Protein AF-A0AAU6WGE2-F1 (afdb_monomer)

Radius of gyration: 60.83 Å; Cα contacts (8 Å, |Δi|>4): 254; chains: 1; bounding box: 105×47×203 Å

Mean predicted aligned error: 15.47 Å

pLDDT: mean 78.86, std 13.24, range [41.84, 96.5]

Secondary structure (DSSP, 8-state):
-PPPP-TTSHHHHHHHHHHHHHHH----SS----SS--PPPTT------S-----S-----S-----S-----S-----S-----S-----S-----S-----S-----TT--EEETTEEE-TTS-EEETTEEE-TT--EEETTEEE-TTS-EEETTEEE-TTS-EEESS-----TT--EEETTEEEETTSTT-EEEESS------TT-------TT-------SSSEEEEEETTEEEEEETTEEEEESS-----S----SS----TTS--SS----BTTB---------SSS----EE-TTS-EE---

Organism: NCBI:txid3046593

Sequence (309 aa):
MARKPNLNSGSFKRFKKNQGALAVQTPLSRTAVERGSTRWLSGSRVDIEGILNLIGTGNFTGTVNVGGVLDVTGTLNGSGVTNLSGTNNFSGVNHLTGPTDVAGNFEIIAGGQFKAGESIIYPDGSAKFGALGIASDGTMQAGLFELRPDGSANFGTLEILADGTLNVSNDINVLNTGKITAGQVVIDPSSDGGSIGFGAGGITAGLFGMRFTGTAGNDAIVESLGGQAQLTGGGSTVTARAGAIDLTATKIWARGQFEATGVARVPQLFVGTASEVANNRLRIAALPNTTVATANVHVDSNGIFYRVQ

Solvent-accessible surface area (backbone atoms only — not comparable to full-atom values): 21616 Å² total; per-residue (Å²): 135,86,80,80,78,66,76,83,37,70,66,49,54,49,48,54,52,49,50,56,49,56,75,75,64,66,84,64,91,73,82,84,84,92,77,87,81,90,82,78,60,92,93,64,81,89,82,77,92,76,85,87,84,81,87,80,89,83,87,83,83,83,88,84,85,78,85,79,86,86,85,77,90,75,88,86,87,82,83,82,91,80,88,83,77,84,89,79,88,84,77,84,89,81,90,84,77,76,94,77,88,80,87,77,91,84,83,61,54,90,94,46,68,51,74,61,88,71,28,37,38,41,62,68,65,21,33,32,55,69,70,36,38,31,41,62,82,54,34,33,36,44,85,64,35,37,40,40,74,70,69,21,34,34,60,73,69,35,39,33,42,70,88,69,50,74,48,68,82,63,86,85,84,69,51,68,88,43,67,51,72,60,90,55,35,35,40,31,50,63,46,95,88,45,43,79,46,55,76,89,59,81,90,81,57,63,100,86,54,79,83,84,76,46,60,97,94,48,81,65,80,85,84,54,99,82,61,59,40,75,51,76,57,96,89,27,37,43,34,42,38,90,95,48,74,50,73,50,50,101,72,84,85,81,92,76,88,87,84,67,98,65,89,82,82,62,95,70,77,74,82,68,86,63,50,55,84,56,103,88,50,65,67,53,67,75,80,91,77,86,83,92,75,79,84,62,64,41,70,45,101,86,71,49,72,40,51,82,130

Foldseek 3Di:
DDDDDDCPDPVNVVVVVVVVCCVVDDPPVDDDDPDDDDDDDPPDDDDDDDDDDDDDDDDDPDDDDDDDDDDDDDDDDDDDDDDDDDDDDDDDDDDDDDDDDDPDDDAADAPGWDDDPQWIAHNLRWIDDPQWTQDSQRWIDHPQWIAHPLRWIGDNQWTQDSVRDIDHPDDDDADQVGWDDDPQWIWHCVPDNIDTDGNPDDDDDPPVDDDQDDDPPDDSDDDDPDFWDWDDDPNWIFIDGVPDTDTRDPDDDDDDDDDDPDDDDPPCQDPDDWADDDPPDTDGDDDDDDDDDDDQFDQDPVRGTGGDD

Nearest PDB structures (foldseek):
  4s36-assembly1_A  TM=4.693E-01  e=1.929E-01  Pseudomonas aeruginosa
  4s37-assembly3_G  TM=3.335E-01  e=4.027E-01  Pseudomonas aeruginosa
  8yt8-assembly1_B  TM=3.313E-01  e=1.481E+00  Mus musculus
  9c3c-assembly1_b  TM=2.579E-01  e=3.462E+00  Oryctolagus cuniculus

Structure (mmCIF, N/CA/C/O backbone):
data_AF-A0AAU6WGE2-F1
#
_entry.id   AF-A0AAU6WGE2-F1
#
loop_
_atom_site.group_PDB
_atom_site.id
_atom_site.type_symbol
_atom_site.label_atom_id
_atom_site.label_alt_id
_atom_site.label_comp_id
_atom_site.label_asym_id
_atom_site.label_entity_id
_atom_site.label_seq_id
_atom_site.pdbx_PDB_ins_code
_atom_site.Cartn_x
_atom_site.Cartn_y
_atom_site.Cartn_z
_atom_site.occupancy
_atom_site.B_iso_or_equiv
_atom_site.auth_seq_id
_atom_site.auth_comp_id
_atom_site.auth_asym_id
_atom_site.auth_atom_id
_atom_site.pdbx_PDB_model_num
ATOM 1 N N . MET A 1 1 ? -53.261 -11.372 117.125 1.00 47.16 1 MET A N 1
ATOM 2 C CA . MET A 1 1 ? -51.808 -11.634 117.000 1.00 47.16 1 MET A CA 1
ATOM 3 C C . MET A 1 1 ? -51.503 -12.030 115.561 1.00 47.16 1 MET A C 1
ATOM 5 O O . MET A 1 1 ? -51.978 -13.068 115.121 1.00 47.16 1 MET A O 1
ATOM 9 N N . ALA A 1 2 ? -50.779 -11.201 114.806 1.00 48.25 2 ALA A N 1
ATOM 10 C CA . ALA A 1 2 ? -50.386 -11.525 113.434 1.00 48.25 2 ALA A CA 1
ATOM 11 C C . ALA A 1 2 ? -49.174 -12.474 113.451 1.00 48.25 2 ALA A C 1
ATOM 13 O O . ALA A 1 2 ? -48.128 -12.140 114.011 1.00 48.25 2 ALA A O 1
ATOM 14 N N . ARG A 1 3 ? -49.310 -13.673 112.869 1.00 62.00 3 ARG A N 1
ATOM 15 C CA . ARG A 1 3 ? -48.192 -14.616 112.706 1.00 62.00 3 ARG A CA 1
ATOM 16 C C . ARG A 1 3 ? -47.170 -14.014 111.737 1.00 62.00 3 ARG A C 1
ATOM 18 O O . ARG A 1 3 ? -47.496 -13.785 110.576 1.00 62.00 3 ARG A O 1
ATOM 25 N N . LYS A 1 4 ? -45.935 -13.786 112.202 1.00 67.44 4 LYS A N 1
ATOM 26 C CA . LYS A 1 4 ? -44.806 -13.405 111.338 1.00 67.44 4 LYS A CA 1
ATOM 27 C C . LYS A 1 4 ? -44.525 -14.552 110.351 1.00 67.44 4 LYS A C 1
ATOM 29 O O . LYS A 1 4 ? -44.257 -15.666 110.808 1.00 67.44 4 LYS A O 1
ATOM 34 N N . PRO A 1 5 ? -44.588 -14.323 109.028 1.00 64.50 5 PRO A N 1
ATOM 35 C CA . PRO A 1 5 ? -44.294 -15.356 108.044 1.00 64.50 5 PRO A CA 1
ATOM 36 C C . PRO A 1 5 ? -42.844 -15.825 108.178 1.00 64.50 5 PRO A C 1
ATOM 38 O O . PRO A 1 5 ? -41.914 -15.020 108.149 1.00 64.50 5 PRO A O 1
ATOM 41 N N . ASN A 1 6 ? -42.639 -17.135 108.318 1.00 72.94 6 ASN A N 1
ATOM 42 C CA . ASN A 1 6 ? -41.301 -17.712 108.324 1.00 72.94 6 ASN A CA 1
ATOM 43 C C . ASN A 1 6 ? -40.763 -17.762 106.885 1.00 72.94 6 ASN A C 1
ATOM 45 O O . ASN A 1 6 ? -41.072 -18.681 106.121 1.00 72.94 6 ASN A O 1
ATOM 49 N N . LEU A 1 7 ? -39.939 -16.776 106.528 1.00 73.31 7 LEU A N 1
ATOM 50 C CA . LEU A 1 7 ? -39.295 -16.657 105.214 1.00 73.31 7 LEU A CA 1
ATOM 51 C C . LEU A 1 7 ? -38.260 -17.765 104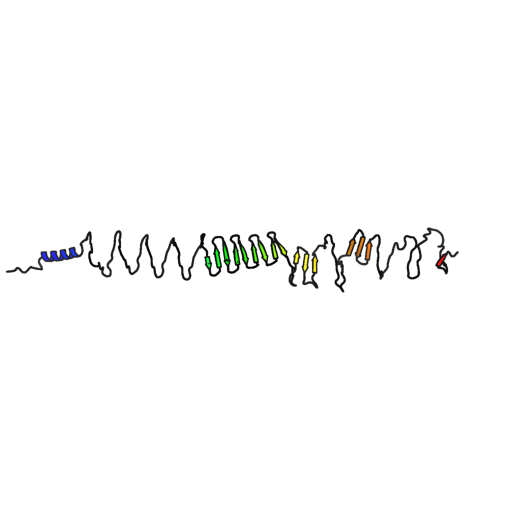.939 1.00 73.31 7 LEU A C 1
ATOM 53 O O . LEU A 1 7 ? -37.837 -17.937 103.800 1.00 73.31 7 LEU A O 1
ATOM 57 N N . ASN A 1 8 ? -37.888 -18.555 105.950 1.00 72.25 8 ASN A N 1
ATOM 58 C CA . ASN A 1 8 ? -37.033 -19.734 105.795 1.00 72.25 8 ASN A CA 1
ATOM 59 C C . ASN A 1 8 ? -37.825 -21.039 105.640 1.00 72.25 8 ASN A C 1
ATOM 61 O O . ASN A 1 8 ? -37.220 -22.106 105.511 1.00 72.25 8 ASN A O 1
ATOM 65 N N . SER A 1 9 ? -39.160 -20.976 105.630 1.00 75.38 9 SER A N 1
ATOM 66 C CA . SER A 1 9 ? -39.998 -22.145 105.363 1.00 75.38 9 SER A CA 1
ATOM 67 C C . SER A 1 9 ? -39.701 -22.731 103.977 1.00 75.38 9 SER A C 1
ATOM 69 O O . SER A 1 9 ? -39.432 -22.012 103.007 1.00 75.38 9 SER A O 1
ATOM 71 N N . GLY A 1 10 ? -39.752 -24.063 103.869 1.00 77.38 10 GLY A N 1
ATOM 72 C CA . GLY A 1 10 ? -39.473 -24.776 102.617 1.00 77.38 10 GLY A CA 1
ATOM 73 C C . GLY A 1 10 ? -40.347 -24.310 101.445 1.00 77.38 10 GLY A C 1
ATOM 74 O O . GLY A 1 10 ? -39.897 -24.312 100.300 1.00 77.38 10 GLY A O 1
ATOM 75 N N . SER A 1 11 ? -41.556 -23.827 101.736 1.00 77.06 11 SER A N 1
ATOM 76 C CA . SER A 1 11 ? -42.502 -23.255 100.776 1.00 77.06 11 SER A CA 1
ATOM 77 C C . SER A 1 11 ? -41.967 -21.978 100.124 1.00 77.06 11 SER A C 1
ATOM 79 O O . SER A 1 11 ? -42.057 -21.831 98.908 1.00 77.06 11 SER A O 1
ATOM 81 N N . PHE A 1 12 ? -41.342 -21.082 100.896 1.00 78.31 12 PHE A N 1
ATOM 82 C CA . PHE A 1 12 ? -40.785 -19.833 100.367 1.00 78.31 12 PHE A CA 1
ATOM 83 C C . PHE A 1 12 ? -39.503 -20.071 99.562 1.00 78.31 12 PHE A C 1
ATOM 85 O O . PHE A 1 12 ? -39.301 -19.461 98.511 1.00 78.31 12 PHE A O 1
ATOM 92 N N . LYS A 1 13 ? -38.667 -21.028 99.989 1.00 77.75 13 LYS A N 1
ATOM 93 C CA . LYS A 1 13 ? -37.507 -21.469 99.196 1.00 77.75 13 LYS A CA 1
ATOM 94 C C . LYS A 1 13 ? -37.930 -22.092 97.862 1.00 77.75 13 LYS A C 1
ATOM 96 O O . LYS A 1 13 ? -37.329 -21.776 96.838 1.00 77.75 13 LYS A O 1
ATOM 101 N N . ARG A 1 14 ? -38.984 -22.922 97.844 1.00 78.38 14 ARG A N 1
ATOM 102 C CA . ARG A 1 14 ? -39.562 -23.463 96.599 1.00 78.38 14 ARG A CA 1
ATOM 103 C C . ARG A 1 14 ? -40.172 -22.373 95.728 1.00 78.38 14 ARG A C 1
ATOM 105 O O . ARG A 1 14 ? -39.942 -22.390 94.528 1.00 78.38 14 ARG A O 1
ATOM 112 N N . PHE A 1 15 ? -40.869 -21.402 96.313 1.00 81.12 15 PHE A N 1
ATOM 113 C CA . PHE A 1 15 ? -41.397 -20.259 95.570 1.00 81.12 15 PHE A CA 1
ATOM 114 C C . PHE A 1 15 ? -40.278 -19.452 94.901 1.00 81.12 15 PHE A C 1
ATOM 116 O O . PHE A 1 15 ? -40.354 -19.217 93.702 1.00 81.12 15 PHE A O 1
ATOM 123 N N . LYS A 1 16 ? -39.195 -19.113 95.620 1.00 77.50 16 LYS A N 1
ATOM 124 C CA . LYS A 1 16 ? -38.030 -18.434 95.024 1.00 77.50 16 LYS A CA 1
ATOM 125 C C . LYS A 1 16 ? -37.345 -19.269 93.941 1.00 77.50 16 LYS A C 1
ATOM 127 O O . LYS A 1 16 ? -36.973 -18.720 92.910 1.00 77.50 16 LYS A O 1
ATOM 132 N N . LYS A 1 17 ? -37.204 -20.584 94.146 1.00 77.12 17 LYS A N 1
ATOM 133 C CA . LYS A 1 17 ? -36.634 -21.493 93.139 1.00 77.12 17 LYS A CA 1
ATOM 134 C C . LYS A 1 17 ? -37.510 -21.565 91.883 1.00 77.12 17 LYS A C 1
ATOM 136 O O . LYS A 1 17 ? -36.984 -21.499 90.781 1.00 77.12 17 LYS A O 1
ATOM 141 N N . ASN A 1 18 ? -38.828 -21.645 92.048 1.00 75.88 18 ASN A N 1
ATOM 142 C CA . ASN A 1 18 ? -39.774 -21.712 90.937 1.00 75.88 18 ASN A CA 1
ATOM 143 C C . ASN A 1 18 ? -39.895 -20.368 90.209 1.00 75.88 18 ASN A C 1
ATOM 145 O O . ASN A 1 18 ? -39.949 -20.363 88.991 1.00 75.88 18 ASN A O 1
ATOM 149 N N . GLN A 1 19 ? -39.870 -19.237 90.922 1.00 77.94 19 GLN A N 1
ATOM 150 C CA . GLN A 1 19 ? -39.782 -17.895 90.330 1.00 77.94 19 GLN A CA 1
ATOM 151 C C . GLN A 1 19 ? -38.496 -17.726 89.513 1.00 77.94 19 GLN A C 1
ATOM 153 O O . GLN A 1 19 ? -38.557 -17.275 88.376 1.00 77.94 19 GLN A O 1
ATOM 158 N N . GLY A 1 20 ? -37.350 -18.160 90.049 1.00 70.12 20 GLY A N 1
ATOM 159 C CA . GLY A 1 20 ? -36.086 -18.163 89.311 1.00 70.12 20 GLY A CA 1
ATOM 160 C C . GLY A 1 20 ? -36.127 -19.059 88.070 1.00 70.12 20 GLY A C 1
ATOM 161 O O . GLY A 1 20 ? -35.643 -18.658 87.023 1.00 70.12 20 GLY A O 1
ATOM 162 N N . ALA A 1 21 ? -36.752 -20.237 88.150 1.00 66.38 21 ALA A N 1
ATOM 163 C CA . ALA A 1 21 ? -36.908 -21.128 86.999 1.00 66.38 21 ALA A CA 1
ATOM 164 C C . ALA A 1 21 ? -37.870 -20.557 85.936 1.00 66.38 21 ALA A C 1
ATOM 166 O O . ALA A 1 21 ? -37.558 -20.567 84.750 1.00 66.38 21 ALA A O 1
ATOM 167 N N . LEU A 1 22 ? -39.007 -19.992 86.352 1.00 66.38 22 LEU A N 1
ATOM 168 C CA . LEU A 1 22 ? -39.997 -19.379 85.456 1.00 66.38 22 LEU A CA 1
ATOM 169 C C . LEU A 1 22 ? -39.463 -18.118 84.760 1.00 66.38 22 LEU A C 1
ATOM 171 O O . LEU A 1 22 ? -39.846 -17.844 83.625 1.00 66.38 22 LEU A O 1
ATOM 175 N N . ALA A 1 23 ? -38.559 -17.378 85.409 1.00 62.78 23 ALA A N 1
ATOM 176 C CA . ALA A 1 23 ? -37.939 -16.180 84.847 1.00 62.78 23 ALA A CA 1
ATOM 177 C C . ALA A 1 23 ? -36.926 -16.471 83.725 1.00 62.78 23 ALA A C 1
ATOM 179 O O . ALA A 1 23 ? -36.631 -15.579 82.937 1.00 62.78 23 ALA A O 1
ATOM 180 N N . VAL A 1 24 ? -36.388 -17.694 83.646 1.00 64.88 24 VAL A N 1
ATOM 181 C CA . VAL A 1 24 ? -35.317 -18.049 82.693 1.00 64.88 24 VAL A CA 1
ATOM 182 C C . VAL A 1 24 ? -35.792 -19.061 81.643 1.00 64.88 24 VAL A C 1
ATOM 184 O O . VAL A 1 24 ? -35.130 -19.261 80.632 1.00 64.88 24 VAL A O 1
ATOM 187 N N . GLN A 1 25 ? -36.947 -19.698 81.857 1.00 53.12 25 GLN A N 1
ATOM 188 C CA . GLN A 1 25 ? -37.353 -20.885 81.104 1.00 53.12 25 GLN A CA 1
ATOM 189 C C . GLN A 1 25 ? -38.799 -20.833 80.599 1.00 53.12 25 GLN A C 1
ATOM 191 O O . GLN A 1 25 ? -39.487 -21.850 80.567 1.00 53.12 25 GLN A O 1
ATOM 196 N N . THR A 1 26 ? -39.285 -19.658 80.202 1.00 59.38 26 THR A N 1
ATOM 197 C CA . THR A 1 26 ? -40.544 -19.562 79.456 1.00 59.38 26 THR A CA 1
ATOM 198 C C . THR A 1 26 ? -40.249 -19.651 77.956 1.00 59.38 26 THR A C 1
ATOM 200 O O . THR A 1 26 ? -39.854 -18.651 77.361 1.00 59.38 26 THR A O 1
ATOM 203 N N . PRO A 1 27 ? -40.437 -20.816 77.300 1.00 59.03 27 PRO A N 1
ATOM 204 C CA . PRO A 1 27 ? -40.630 -20.837 75.859 1.00 59.03 27 PRO A CA 1
ATOM 205 C C . PRO A 1 27 ? -41.924 -20.075 75.585 1.00 59.03 27 PRO A C 1
ATOM 207 O O . PRO A 1 27 ? -43.030 -20.599 75.704 1.00 59.03 27 PRO A O 1
ATOM 210 N N . LEU A 1 28 ? -41.789 -18.784 75.307 1.00 66.19 28 LEU A N 1
ATOM 211 C CA . LEU A 1 28 ? -42.903 -17.964 74.881 1.00 66.19 28 LEU A CA 1
ATOM 212 C C . LEU A 1 28 ? -43.187 -18.366 73.438 1.00 66.19 28 LEU A C 1
ATOM 214 O O . LEU A 1 28 ? -42.540 -17.900 72.507 1.00 66.19 28 LEU A O 1
ATOM 218 N N . SER A 1 29 ? -44.140 -19.277 73.258 1.00 68.56 29 SER A N 1
ATOM 219 C CA . SER A 1 29 ? -44.533 -19.796 71.946 1.00 68.56 29 SER A CA 1
ATOM 220 C C . SER A 1 29 ? -44.984 -18.696 70.983 1.00 68.56 29 SER A C 1
ATOM 222 O O . SER A 1 29 ? -44.949 -18.894 69.772 1.00 68.56 29 SER A O 1
ATOM 224 N N . ARG A 1 30 ? -45.404 -17.539 71.515 1.00 70.62 30 ARG A N 1
ATOM 225 C CA . ARG A 1 30 ? -45.605 -16.284 70.785 1.00 70.62 30 ARG A CA 1
ATOM 226 C C . ARG A 1 30 ? -45.280 -15.117 71.712 1.00 70.62 30 ARG A C 1
ATOM 228 O O . ARG A 1 30 ? -45.844 -15.027 72.801 1.00 70.62 30 ARG A O 1
ATOM 235 N N . THR A 1 31 ? -44.408 -14.219 71.274 1.00 75.62 31 THR A N 1
ATOM 236 C CA . THR A 1 31 ? -44.185 -12.914 71.902 1.00 75.62 31 THR A CA 1
ATOM 237 C C . THR A 1 31 ? -44.575 -11.828 70.917 1.00 75.62 31 THR A C 1
ATOM 239 O O . THR A 1 31 ? -44.255 -11.901 69.735 1.00 75.62 31 THR A O 1
ATOM 242 N N . ALA A 1 32 ? -45.288 -10.819 71.400 1.00 80.12 32 ALA A N 1
ATOM 243 C CA . ALA A 1 32 ? -45.559 -9.602 70.656 1.00 80.12 32 ALA A CA 1
ATOM 244 C C . ALA A 1 32 ? -45.077 -8.426 71.503 1.00 80.12 32 ALA A C 1
ATOM 246 O O . ALA A 1 32 ? -45.297 -8.393 72.714 1.00 80.12 32 ALA A O 1
ATOM 247 N N . VAL A 1 33 ? -44.400 -7.475 70.869 1.00 82.06 33 VAL A N 1
ATOM 248 C CA . VAL A 1 33 ? -43.982 -6.221 71.496 1.00 82.06 33 VAL A CA 1
ATOM 249 C C . VAL A 1 33 ? -44.795 -5.118 70.832 1.00 82.06 33 VAL A C 1
ATOM 251 O O . VAL A 1 33 ? -44.484 -4.70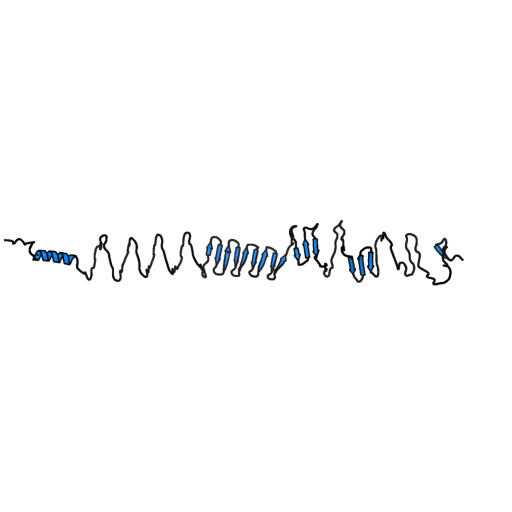0 69.725 1.00 82.06 33 VAL A O 1
ATOM 254 N N . GLU A 1 34 ? -45.881 -4.692 71.479 1.00 74.44 34 GLU A N 1
ATOM 255 C CA . GLU A 1 34 ? -46.823 -3.722 70.895 1.00 74.44 34 GLU A CA 1
ATOM 256 C C . GLU A 1 34 ? -46.347 -2.265 71.019 1.00 74.44 34 GLU A C 1
ATOM 258 O O . GLU A 1 34 ? -46.710 -1.423 70.200 1.00 74.44 34 GLU A O 1
ATOM 263 N N . ARG A 1 35 ? -45.539 -1.942 72.043 1.00 72.19 35 ARG A N 1
ATOM 264 C CA . ARG A 1 35 ? -44.926 -0.616 72.238 1.00 72.19 35 ARG A CA 1
ATOM 265 C C . ARG A 1 35 ? -43.534 -0.755 72.849 1.00 72.19 35 ARG A C 1
ATOM 267 O O . ARG A 1 35 ? -43.371 -1.425 73.865 1.00 72.19 35 ARG A O 1
ATOM 274 N N . GLY A 1 36 ? -42.551 -0.075 72.260 1.00 75.69 36 GLY A N 1
ATOM 275 C CA . GLY A 1 36 ? -41.171 -0.022 72.751 1.00 75.69 36 GLY A CA 1
ATOM 276 C C . GLY A 1 36 ? -40.168 -0.691 71.813 1.00 75.69 36 GLY A C 1
ATOM 277 O O . GLY A 1 36 ? -40.440 -0.883 70.632 1.00 75.69 36 GLY A O 1
ATOM 278 N N . SER A 1 37 ? -38.989 -1.016 72.339 1.00 81.75 37 SER A N 1
ATOM 279 C CA . SER A 1 37 ? -37.922 -1.701 71.609 1.00 81.75 37 SER A CA 1
ATOM 280 C C . SER A 1 37 ? -37.477 -2.945 72.367 1.00 81.75 37 SER A C 1
ATOM 282 O O . SER A 1 37 ? -37.416 -2.961 73.598 1.00 81.75 37 SER A O 1
ATOM 284 N N . THR A 1 38 ? -37.137 -4.001 71.636 1.00 86.75 38 THR A N 1
ATOM 285 C CA . THR A 1 38 ? -36.414 -5.129 72.221 1.00 86.75 38 THR A CA 1
ATOM 286 C C . THR A 1 38 ? -34.931 -4.794 72.195 1.00 86.75 38 THR A C 1
ATOM 288 O O . THR A 1 38 ? -34.322 -4.718 71.130 1.00 86.75 38 THR A O 1
ATOM 291 N N . ARG A 1 39 ? -34.334 -4.575 73.368 1.00 87.31 39 ARG A N 1
ATOM 292 C CA . ARG A 1 39 ? -32.892 -4.346 73.499 1.00 87.31 39 ARG A CA 1
ATOM 293 C C . ARG A 1 39 ? -32.202 -5.627 73.942 1.00 87.31 39 ARG A C 1
ATOM 295 O O . ARG A 1 39 ? -32.515 -6.167 74.997 1.00 87.31 39 ARG A O 1
ATOM 302 N N . TRP A 1 40 ? -31.224 -6.057 73.161 1.00 88.12 40 TRP A N 1
ATOM 303 C CA . TRP A 1 40 ? -30.371 -7.200 73.463 1.00 88.12 40 TRP A CA 1
ATOM 304 C C . TRP A 1 40 ? -29.048 -6.658 74.016 1.00 88.12 40 TRP A C 1
ATOM 306 O O . TRP A 1 40 ? -28.544 -5.636 73.543 1.00 88.12 40 TRP A O 1
ATOM 316 N N . LEU A 1 41 ? -28.522 -7.265 75.079 1.00 90.31 41 LEU A N 1
ATOM 317 C CA . LEU A 1 41 ? -27.282 -6.805 75.714 1.00 90.31 41 LEU A CA 1
ATOM 318 C C . LEU A 1 41 ? -26.059 -7.263 74.906 1.00 90.31 41 LEU A C 1
ATOM 320 O O . LEU A 1 41 ? -26.154 -8.183 74.093 1.00 90.31 41 LEU A O 1
ATOM 324 N N . SER A 1 42 ? -24.903 -6.638 75.136 1.00 87.62 42 SER A N 1
ATOM 325 C CA . SER A 1 42 ? -23.650 -7.035 74.477 1.00 87.62 42 SER A CA 1
ATOM 326 C C . SER A 1 42 ? -23.366 -8.531 74.671 1.00 87.62 42 SER A C 1
ATOM 328 O O . SER A 1 42 ? -23.546 -9.053 75.771 1.00 87.62 42 SER A O 1
ATOM 330 N N . GLY A 1 43 ? -22.954 -9.214 73.600 1.00 87.06 43 GLY A N 1
ATOM 331 C CA . GLY A 1 43 ? -22.711 -10.662 73.588 1.00 87.06 43 GLY A CA 1
ATOM 332 C C . GLY A 1 43 ? -23.961 -11.534 73.412 1.00 87.06 43 GLY A C 1
ATOM 333 O O . GLY A 1 43 ? -23.834 -12.754 73.346 1.00 87.06 43 GLY A O 1
ATOM 334 N N . SER A 1 44 ? -25.158 -10.945 73.311 1.00 88.88 44 SER A N 1
ATOM 335 C CA . SER A 1 44 ? -26.372 -11.707 72.989 1.00 88.88 44 SER A CA 1
ATOM 336 C C . SER A 1 44 ? -26.359 -12.150 71.523 1.00 88.88 44 SER A C 1
ATOM 338 O O . SER A 1 44 ? -25.952 -11.387 70.647 1.00 88.88 44 SER A O 1
ATOM 340 N N . ARG A 1 45 ? -26.857 -13.358 71.247 1.00 87.94 45 ARG A N 1
ATOM 341 C CA . ARG A 1 45 ? -27.035 -13.899 69.894 1.00 87.94 45 ARG A CA 1
ATOM 342 C C . ARG A 1 45 ? -28.522 -14.007 69.579 1.00 87.94 45 ARG A C 1
ATOM 344 O O . ARG A 1 45 ? -29.245 -14.654 70.329 1.00 87.94 45 ARG A O 1
ATOM 351 N N . VAL A 1 46 ? -28.950 -13.378 68.486 1.00 88.25 46 VAL A N 1
ATOM 352 C CA . VAL A 1 46 ? -30.295 -13.534 67.918 1.00 88.25 46 VAL A CA 1
ATOM 353 C C . VAL A 1 46 ? -30.209 -14.596 66.832 1.00 88.25 46 VAL A C 1
ATOM 355 O O . VAL A 1 46 ? -29.584 -14.357 65.803 1.00 88.25 46 VAL A O 1
ATOM 358 N N . ASP A 1 47 ? -30.839 -15.744 67.047 1.00 88.38 47 ASP A N 1
ATOM 359 C CA . ASP A 1 47 ? -31.032 -16.745 66.002 1.00 88.38 47 ASP A CA 1
ATOM 360 C C . ASP A 1 47 ? -32.492 -16.713 65.554 1.00 88.38 47 ASP A C 1
ATOM 362 O O . ASP A 1 47 ? -33.406 -16.789 66.377 1.00 88.38 47 ASP A O 1
ATOM 366 N N . ILE A 1 48 ? -32.712 -16.565 64.249 1.00 87.00 48 ILE A N 1
ATOM 367 C CA . ILE A 1 48 ? -34.040 -16.620 63.638 1.00 87.00 48 ILE A CA 1
ATOM 368 C C . ILE A 1 48 ? -34.056 -17.840 62.732 1.00 87.00 48 ILE A C 1
ATOM 370 O O . ILE A 1 48 ? -33.452 -17.842 61.662 1.00 87.00 48 ILE A O 1
ATOM 374 N N . GLU A 1 49 ? -34.747 -18.884 63.170 1.00 84.44 49 GLU A N 1
ATOM 375 C CA . GLU A 1 49 ? -35.014 -20.059 62.350 1.00 84.44 49 GLU A CA 1
ATOM 376 C C . GLU A 1 49 ? -36.301 -19.808 61.553 1.00 84.44 49 GLU A C 1
ATOM 378 O O . GLU A 1 49 ? -37.392 -19.719 62.118 1.00 84.44 49 GLU A O 1
ATOM 383 N N . GLY A 1 50 ? -36.171 -19.636 60.234 1.00 85.75 50 GLY A N 1
ATOM 384 C CA . GLY A 1 50 ? -37.284 -19.328 59.333 1.00 85.75 50 GLY A CA 1
ATOM 385 C C . GLY A 1 50 ? -37.127 -17.979 58.631 1.00 85.75 50 GLY A C 1
ATOM 386 O O . GLY A 1 50 ? -36.039 -17.627 58.184 1.00 85.75 50 GLY A O 1
ATOM 387 N N . ILE A 1 51 ? -38.229 -17.239 58.489 1.00 85.75 51 ILE A N 1
ATOM 388 C CA . ILE A 1 51 ? -38.275 -15.981 57.731 1.00 85.75 51 ILE A CA 1
ATOM 389 C C . ILE A 1 51 ? -38.224 -14.794 58.697 1.00 85.75 51 ILE A C 1
ATOM 391 O O . ILE A 1 51 ? -39.107 -14.637 59.540 1.00 85.75 51 ILE A O 1
ATOM 395 N N . LEU A 1 52 ? -37.241 -13.909 58.519 1.00 86.94 52 LEU A N 1
ATOM 396 C CA . LEU A 1 52 ? -37.289 -12.551 59.057 1.00 86.94 52 LEU A CA 1
ATOM 397 C C . LEU A 1 52 ? -37.960 -11.641 58.023 1.00 86.94 52 LEU A C 1
ATOM 399 O O . LEU A 1 52 ? -37.348 -11.285 57.022 1.00 86.94 52 LEU A O 1
ATOM 403 N N . ASN A 1 53 ? -39.211 -11.252 58.268 1.00 88.56 53 ASN A N 1
ATOM 404 C CA . ASN A 1 53 ? -39.878 -10.218 57.479 1.00 88.56 53 ASN A CA 1
ATOM 405 C C . ASN A 1 53 ? -39.773 -8.873 58.209 1.00 88.56 53 ASN A C 1
ATOM 407 O O . ASN A 1 53 ? -40.456 -8.653 59.211 1.00 88.56 53 ASN A O 1
ATOM 411 N N . LEU A 1 54 ? -38.901 -7.990 57.725 1.00 85.62 54 LEU A N 1
ATOM 412 C CA . LEU A 1 54 ? -38.744 -6.639 58.253 1.00 85.62 54 LEU A CA 1
ATOM 413 C C . LEU A 1 54 ? -39.562 -5.659 57.405 1.00 85.62 54 LEU A C 1
ATOM 415 O O . LEU A 1 54 ? -39.280 -5.470 56.227 1.00 85.62 54 LEU A O 1
ATOM 419 N N . ILE A 1 55 ? -40.536 -4.991 58.020 1.00 83.81 55 ILE A N 1
ATOM 420 C CA . ILE A 1 55 ? -41.304 -3.917 57.381 1.00 83.81 55 ILE A CA 1
ATOM 421 C C . ILE A 1 55 ? -40.779 -2.576 57.907 1.00 83.81 55 ILE A C 1
ATOM 423 O O . ILE A 1 55 ? -40.792 -2.340 59.115 1.00 83.81 55 ILE A O 1
ATOM 427 N N . GLY A 1 56 ? -40.325 -1.699 57.006 1.00 84.69 56 GLY A N 1
ATOM 428 C CA . GLY A 1 56 ? -39.723 -0.402 57.338 1.00 84.69 56 GLY A CA 1
ATOM 429 C C . GLY A 1 56 ? -38.212 -0.366 57.087 1.00 84.69 56 GLY A C 1
ATOM 430 O O . GLY A 1 56 ? -37.717 -1.021 56.175 1.00 84.69 56 GLY A O 1
ATOM 431 N N . THR A 1 57 ? -37.475 0.416 57.880 1.00 83.62 57 THR A N 1
ATOM 432 C CA . THR A 1 57 ? -36.024 0.610 57.706 1.00 83.62 57 THR A CA 1
ATOM 433 C C . THR A 1 57 ? -35.223 -0.299 58.637 1.00 83.62 57 THR A C 1
ATOM 435 O O . THR A 1 57 ? -35.382 -0.236 59.857 1.00 83.62 57 THR A O 1
ATOM 438 N N . GLY A 1 58 ? -34.315 -1.099 58.075 1.00 82.88 58 GLY A N 1
ATOM 439 C CA . GLY A 1 58 ? -33.308 -1.855 58.822 1.00 82.88 58 GLY A CA 1
ATOM 440 C C . GLY A 1 58 ? -31.943 -1.188 58.731 1.00 82.88 58 GLY A C 1
ATOM 441 O O . GLY A 1 58 ? -31.403 -1.053 57.639 1.00 82.88 58 GLY A O 1
ATOM 442 N N . ASN A 1 59 ? -31.372 -0.795 59.869 1.00 85.88 59 ASN A N 1
ATOM 443 C CA . ASN A 1 59 ? -29.992 -0.319 59.945 1.00 85.88 59 ASN A CA 1
ATOM 444 C C . ASN A 1 59 ? -29.135 -1.411 60.585 1.00 85.88 59 ASN A C 1
ATOM 446 O O . ASN A 1 59 ? -29.243 -1.659 61.786 1.00 85.88 59 ASN A O 1
ATOM 450 N N . PHE A 1 60 ? -28.288 -2.054 59.788 1.00 84.25 60 PHE A N 1
ATOM 451 C CA . PHE A 1 60 ? -27.337 -3.057 60.258 1.00 84.25 60 PHE A CA 1
ATOM 452 C C . PHE A 1 60 ? -25.949 -2.425 60.324 1.00 84.25 60 PHE A C 1
ATOM 454 O O . PHE A 1 60 ? -25.502 -1.802 59.364 1.00 84.25 60 PHE A O 1
ATOM 461 N N . THR A 1 61 ? -25.266 -2.563 61.457 1.00 80.50 61 THR A N 1
ATOM 462 C CA . THR A 1 61 ? -23.872 -2.135 61.614 1.00 80.50 61 THR A CA 1
ATOM 463 C C . THR A 1 61 ? -22.962 -3.358 61.692 1.00 80.50 61 THR A C 1
ATOM 465 O O . THR A 1 61 ? -23.328 -4.381 62.269 1.00 80.50 61 THR A O 1
ATOM 468 N N . GLY A 1 62 ? -21.770 -3.256 61.100 1.00 82.62 62 GLY A N 1
ATOM 469 C CA . GLY A 1 62 ? -20.839 -4.380 60.957 1.00 82.62 62 GLY A CA 1
ATOM 470 C C . GLY A 1 62 ? -21.021 -5.137 59.639 1.00 82.62 62 GLY A C 1
ATOM 471 O O . GLY A 1 62 ? -21.465 -4.567 58.644 1.00 82.62 62 GLY A O 1
ATOM 472 N N . THR A 1 63 ? -20.640 -6.413 59.620 1.00 82.25 63 THR A N 1
ATOM 473 C CA . THR A 1 63 ? -20.717 -7.264 58.424 1.00 82.25 63 THR A CA 1
ATOM 474 C C . THR A 1 63 ? -22.094 -7.910 58.309 1.00 82.25 63 THR A C 1
ATOM 476 O O . THR A 1 63 ? -22.509 -8.648 59.203 1.00 82.25 63 THR A O 1
ATOM 479 N N . VAL A 1 64 ? -22.775 -7.694 57.184 1.00 83.56 64 VAL A N 1
ATOM 480 C CA . VAL A 1 64 ? -23.986 -8.438 56.816 1.00 83.56 64 VAL A CA 1
ATOM 481 C C . VAL A 1 64 ? -23.587 -9.535 55.834 1.00 83.56 64 VAL A C 1
ATOM 483 O O . VAL A 1 64 ? -23.250 -9.254 54.689 1.00 83.56 64 VAL A O 1
ATOM 486 N N . ASN A 1 65 ? -23.611 -10.788 56.286 1.00 84.44 65 ASN A N 1
ATOM 487 C CA . ASN A 1 65 ? -23.395 -11.948 55.423 1.00 84.44 65 ASN A CA 1
ATOM 488 C C . ASN A 1 65 ? -24.755 -12.498 54.991 1.00 84.44 65 ASN A C 1
ATOM 490 O O . ASN A 1 65 ? -25.488 -13.041 55.816 1.00 84.44 65 ASN A O 1
ATOM 494 N N . VAL A 1 66 ? -25.089 -12.370 53.709 1.00 83.81 66 VAL A N 1
ATOM 495 C CA . VAL A 1 66 ? -26.303 -12.965 53.137 1.00 83.81 66 VAL A CA 1
ATOM 496 C C . VAL A 1 66 ? -25.913 -14.267 52.447 1.00 83.81 66 VAL A C 1
ATOM 498 O O . VAL A 1 66 ? -25.183 -14.256 51.461 1.00 83.81 66 VAL A O 1
ATOM 501 N N . GLY A 1 67 ? -26.365 -15.399 52.984 1.00 77.00 67 GLY A N 1
ATOM 502 C CA . GLY A 1 67 ? -26.274 -16.685 52.294 1.00 77.00 67 GLY A CA 1
ATOM 503 C C . GLY A 1 67 ? -27.442 -16.846 51.321 1.00 77.00 67 GLY A C 1
ATOM 504 O O . GLY A 1 67 ? -28.586 -16.615 51.703 1.00 77.00 67 GLY A O 1
ATOM 505 N N . GLY A 1 68 ? -27.169 -17.261 50.082 1.00 82.62 68 GLY A N 1
ATOM 506 C CA . GLY A 1 68 ? -28.193 -17.435 49.046 1.00 82.62 68 GLY A CA 1
ATOM 507 C C . GLY A 1 68 ? -28.354 -16.207 48.146 1.00 82.62 68 GLY A C 1
ATOM 508 O O . GLY A 1 68 ? -27.368 -15.569 47.787 1.00 82.62 68 GLY A O 1
ATOM 509 N N . VAL A 1 69 ? -29.591 -15.912 47.737 1.00 82.06 69 VAL A N 1
ATOM 510 C CA . VAL A 1 69 ? -29.919 -14.797 46.833 1.00 82.06 69 VAL A CA 1
ATOM 511 C C . VAL A 1 69 ? -30.262 -13.555 47.653 1.00 82.06 69 VAL A C 1
ATOM 513 O O . VAL A 1 69 ? -31.153 -13.596 48.498 1.00 82.06 69 VAL A O 1
ATOM 516 N N . LEU A 1 70 ? -29.579 -12.445 47.374 1.00 83.69 70 LEU A N 1
ATOM 517 C CA . LEU A 1 70 ? -29.992 -11.114 47.805 1.00 83.69 70 LEU A CA 1
ATOM 518 C C . LEU A 1 70 ? -30.753 -10.456 46.650 1.00 83.69 70 LEU A C 1
ATOM 520 O O . LEU A 1 70 ? -30.142 -10.072 45.656 1.00 83.69 70 LEU A O 1
ATOM 524 N N . ASP A 1 71 ? -32.070 -10.334 46.783 1.00 84.12 71 ASP A N 1
ATOM 525 C CA . ASP A 1 71 ? -32.902 -9.564 45.857 1.00 84.12 71 ASP A CA 1
ATOM 526 C C . ASP A 1 71 ? -33.186 -8.186 46.469 1.00 84.12 71 ASP A C 1
ATOM 528 O O . ASP A 1 71 ? -33.761 -8.085 47.556 1.00 84.12 71 ASP A O 1
ATOM 532 N N . VAL A 1 72 ? -32.729 -7.122 45.809 1.00 83.88 72 VAL A N 1
ATOM 533 C CA . VAL A 1 72 ? -32.930 -5.739 46.255 1.00 83.88 72 VAL A CA 1
ATOM 534 C C . VAL A 1 72 ? -33.830 -5.038 45.256 1.00 83.88 72 VAL A C 1
ATOM 536 O O . VAL A 1 72 ? -33.396 -4.627 44.182 1.00 83.88 72 VAL A O 1
ATOM 539 N N . THR A 1 73 ? -35.082 -4.819 45.639 1.00 78.00 73 THR A N 1
ATOM 540 C CA . THR A 1 73 ? -35.973 -3.930 44.895 1.00 78.00 73 THR A CA 1
ATOM 541 C C . THR A 1 73 ? -35.706 -2.482 45.312 1.00 78.00 73 THR A C 1
ATOM 543 O O . THR A 1 73 ? -36.011 -2.100 46.442 1.00 78.00 73 THR A O 1
ATOM 546 N N . GLY A 1 74 ? -35.142 -1.670 44.414 1.00 81.00 74 GLY A N 1
ATOM 547 C CA . GLY A 1 74 ? -34.843 -0.253 44.655 1.00 81.00 74 GLY A CA 1
ATOM 548 C C . GLY A 1 74 ? -33.355 0.079 44.522 1.00 81.00 74 GLY A C 1
ATOM 549 O O . GLY A 1 74 ? -32.654 -0.508 43.703 1.00 81.00 74 GLY A O 1
ATOM 550 N N . THR A 1 75 ? -32.873 1.046 45.304 1.00 82.19 75 THR A N 1
ATOM 551 C CA . THR A 1 75 ? -31.482 1.520 45.242 1.00 82.19 75 THR A CA 1
ATOM 552 C C . THR A 1 75 ? -30.602 0.793 46.257 1.00 82.19 75 THR A C 1
ATOM 554 O O . THR A 1 75 ? -30.836 0.889 47.461 1.00 82.19 75 THR A O 1
ATOM 557 N N . LEU A 1 76 ? -29.537 0.141 45.786 1.00 83.31 76 LEU A N 1
ATOM 558 C CA . LEU A 1 76 ? -28.445 -0.350 46.627 1.00 83.31 76 LEU A CA 1
ATOM 559 C C . LEU A 1 76 ? -27.297 0.670 46.621 1.00 83.31 76 LEU A C 1
ATOM 561 O O . LEU A 1 76 ? -26.585 0.798 45.630 1.00 83.31 76 LEU A O 1
ATOM 565 N N . ASN A 1 77 ? -27.099 1.383 47.730 1.00 81.88 77 ASN A N 1
ATOM 566 C CA . ASN A 1 77 ? -25.960 2.288 47.903 1.00 81.88 77 ASN A CA 1
ATOM 567 C C . ASN A 1 77 ? -24.854 1.577 48.695 1.00 81.88 77 ASN A C 1
ATOM 569 O O . ASN A 1 77 ? -24.928 1.487 49.919 1.00 81.88 77 ASN A O 1
ATOM 573 N N . GLY A 1 78 ? -23.838 1.067 48.000 1.00 80.69 78 GLY A N 1
ATOM 574 C CA . GLY A 1 78 ? -22.619 0.535 48.614 1.00 80.69 78 GLY A CA 1
ATOM 575 C C . GLY A 1 78 ? -21.499 1.578 48.619 1.00 80.69 78 GLY A C 1
ATOM 576 O O . GLY A 1 78 ? -21.312 2.290 47.637 1.00 80.69 78 GLY A O 1
ATOM 577 N N . SER A 1 79 ? -20.734 1.664 49.707 1.00 81.25 79 SER A N 1
ATOM 578 C CA . SER A 1 79 ? -19.505 2.466 49.778 1.00 81.25 79 SER A CA 1
ATOM 579 C C . SER A 1 79 ? -18.311 1.582 50.128 1.00 81.25 79 SER A C 1
ATOM 581 O O . SER A 1 79 ? -18.449 0.672 50.943 1.00 81.25 79 SER A O 1
ATOM 583 N N . GLY A 1 80 ? -17.136 1.891 49.577 1.00 82.50 80 GLY A N 1
ATOM 584 C CA . GLY A 1 80 ? -15.924 1.090 49.757 1.00 82.50 80 GLY A CA 1
ATOM 585 C C . GLY A 1 80 ? -15.747 0.040 48.658 1.00 82.50 80 GLY A C 1
ATOM 586 O O . GLY A 1 80 ? -16.259 0.195 47.551 1.00 82.50 80 GLY A O 1
ATOM 587 N N . VAL A 1 81 ? -14.989 -1.018 48.951 1.00 84.69 81 VAL A N 1
ATOM 588 C CA . VAL A 1 8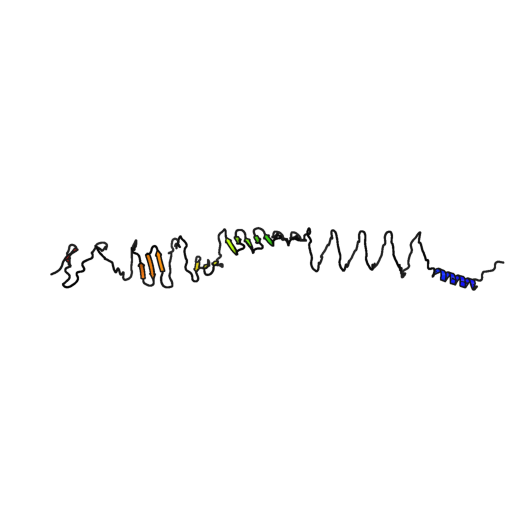1 ? -14.718 -2.096 47.988 1.00 84.69 81 VAL A CA 1
ATOM 589 C C . VAL A 1 81 ? -15.933 -3.014 47.892 1.00 84.69 81 VAL A C 1
ATOM 591 O O . VAL A 1 81 ? -16.321 -3.636 48.879 1.00 84.69 81 VAL A O 1
ATOM 594 N N . THR A 1 82 ? -16.504 -3.128 46.694 1.00 84.06 82 THR A N 1
ATOM 595 C CA . THR A 1 82 ? -17.552 -4.109 46.386 1.00 84.06 82 THR A CA 1
ATOM 596 C C . THR A 1 82 ? -16.944 -5.203 45.519 1.00 84.06 82 THR A C 1
ATOM 598 O O . THR A 1 82 ? -16.576 -4.952 44.376 1.00 84.06 82 THR A O 1
ATOM 601 N N . ASN A 1 83 ? -16.823 -6.413 46.064 1.00 85.12 83 ASN A N 1
ATOM 602 C CA . ASN A 1 83 ? -16.327 -7.573 45.326 1.00 85.12 83 ASN A CA 1
ATOM 603 C C . ASN A 1 83 ? -17.516 -8.391 44.822 1.00 85.12 83 ASN A C 1
ATOM 605 O O . ASN A 1 83 ? -18.231 -8.995 45.619 1.00 85.12 83 ASN A O 1
ATOM 609 N N . LEU A 1 84 ? -17.710 -8.415 43.508 1.00 86.25 84 LEU A N 1
ATOM 610 C CA . LEU A 1 84 ? -18.721 -9.230 42.845 1.00 86.25 84 LEU A CA 1
ATOM 611 C C . LEU A 1 84 ? -18.021 -10.377 42.115 1.00 86.25 84 LEU A C 1
ATOM 613 O O . LEU A 1 84 ? -17.014 -10.163 41.444 1.00 86.25 84 LEU A O 1
ATOM 617 N N . SER A 1 85 ? -18.528 -11.597 42.252 1.00 84.69 8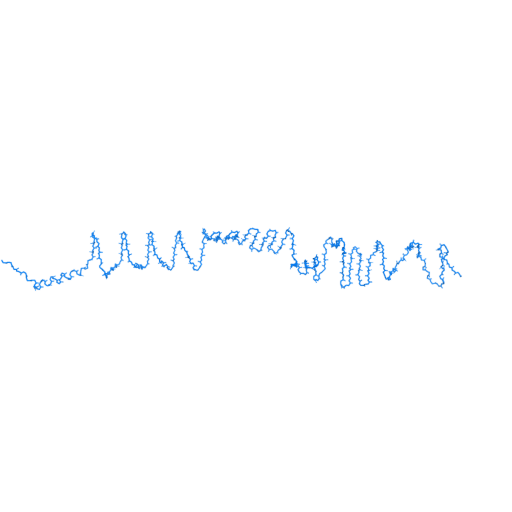5 SER A N 1
ATOM 618 C CA . SER A 1 85 ? -17.946 -12.793 41.638 1.00 84.69 85 SER A CA 1
ATOM 619 C C . SER A 1 85 ? -19.011 -13.601 40.899 1.00 84.69 85 SER A C 1
ATOM 621 O O . SER A 1 85 ? -20.205 -13.431 41.131 1.00 84.69 85 SER A O 1
ATOM 623 N N . GLY A 1 86 ? -18.578 -14.454 39.967 1.00 88.00 86 GLY A N 1
ATOM 624 C CA . GLY A 1 86 ? -19.484 -15.164 39.062 1.00 88.00 86 GLY A CA 1
ATOM 625 C C . GLY A 1 86 ? -20.024 -14.273 37.937 1.00 88.00 86 GLY A C 1
ATOM 626 O O . GLY A 1 86 ? -19.396 -13.284 37.552 1.00 88.00 86 GLY A O 1
ATOM 627 N N . THR A 1 87 ? -21.176 -14.646 37.377 1.00 87.88 87 THR A N 1
ATOM 628 C CA . THR A 1 87 ? -21.842 -13.880 36.316 1.00 87.88 87 THR A CA 1
ATOM 629 C C . THR A 1 87 ? -22.563 -12.677 36.911 1.00 87.88 87 THR A C 1
ATOM 631 O O . THR A 1 87 ? -23.504 -12.836 37.684 1.00 87.88 87 THR A O 1
ATOM 634 N N . ASN A 1 88 ? -22.152 -11.477 36.508 1.00 87.94 88 ASN A N 1
ATOM 635 C CA . ASN A 1 88 ? -22.781 -10.228 36.918 1.00 87.94 88 ASN A CA 1
ATOM 636 C C . ASN A 1 88 ? -23.479 -9.600 35.713 1.00 87.94 88 ASN A C 1
ATOM 638 O O . ASN A 1 88 ? -22.822 -9.165 34.770 1.00 87.94 88 ASN A O 1
ATOM 642 N N . ASN A 1 89 ? -24.810 -9.565 35.744 1.00 88.56 89 ASN A N 1
ATOM 643 C CA . ASN A 1 89 ? -25.616 -8.966 34.686 1.00 88.56 89 ASN A CA 1
ATOM 644 C C . ASN A 1 89 ? -26.011 -7.550 35.095 1.00 88.56 89 ASN A C 1
ATOM 646 O O . ASN A 1 89 ? -26.974 -7.352 35.835 1.00 88.56 89 ASN A O 1
ATOM 650 N N . PHE A 1 90 ? -25.272 -6.563 34.603 1.00 88.44 90 PHE A N 1
ATOM 651 C CA . PHE A 1 90 ? -25.644 -5.161 34.742 1.00 88.44 90 PHE A CA 1
ATOM 652 C C . PHE A 1 90 ? -26.513 -4.744 33.556 1.00 88.44 90 PHE A C 1
ATOM 654 O O . PHE A 1 90 ? -26.196 -5.050 32.410 1.00 88.44 90 PHE A O 1
ATOM 661 N N . SER A 1 91 ? -27.609 -4.037 33.818 1.00 86.62 91 SER A N 1
ATOM 662 C CA . SER A 1 91 ? -28.512 -3.528 32.781 1.00 86.62 91 SER A CA 1
ATOM 663 C C . SER A 1 91 ? -28.722 -2.024 32.942 1.00 86.62 91 SER A C 1
ATOM 665 O O . SER A 1 91 ? -28.429 -1.461 33.995 1.00 86.62 91 SER A O 1
ATOM 667 N N . GLY A 1 92 ? -29.192 -1.361 31.883 1.00 88.44 92 GLY A N 1
ATOM 668 C CA . GLY A 1 92 ? -29.295 0.098 31.851 1.00 88.44 92 GLY A CA 1
ATOM 669 C C . GLY A 1 92 ? -27.940 0.793 31.678 1.00 88.44 92 GLY A C 1
ATOM 670 O O . GLY A 1 92 ? -26.975 0.208 31.184 1.00 88.44 92 GLY A O 1
ATOM 671 N N . VAL A 1 93 ? -27.881 2.075 32.048 1.00 88.75 93 VAL A N 1
ATOM 672 C CA . VAL A 1 93 ? -26.659 2.885 31.947 1.00 88.75 93 VAL A CA 1
ATOM 673 C C . VAL A 1 93 ? -25.762 2.602 33.148 1.00 88.75 93 VAL A C 1
ATOM 675 O O . VAL A 1 93 ? -26.149 2.848 34.287 1.00 88.75 93 VAL A O 1
ATOM 678 N N . ASN A 1 94 ? -24.546 2.126 32.884 1.00 90.75 94 ASN A N 1
ATOM 679 C CA . ASN A 1 94 ? -23.527 1.892 33.901 1.00 90.75 94 ASN A CA 1
ATOM 680 C C . ASN A 1 94 ? -22.464 2.990 33.816 1.00 90.75 94 ASN A C 1
ATOM 682 O O . ASN A 1 94 ? -21.805 3.148 32.788 1.00 90.75 94 ASN A O 1
ATOM 686 N N . HIS A 1 95 ? -22.297 3.752 34.894 1.00 91.56 95 HIS A N 1
ATOM 687 C CA . HIS A 1 95 ? -21.270 4.785 34.995 1.00 91.56 95 HIS A CA 1
ATOM 688 C C . HIS A 1 95 ? -20.073 4.251 35.779 1.00 91.56 95 HIS A C 1
ATOM 690 O O . HIS A 1 95 ? -20.091 4.205 37.006 1.00 91.56 95 HIS A O 1
ATOM 696 N N . LEU A 1 96 ? -19.031 3.856 35.055 1.00 91.31 96 LEU A N 1
ATOM 697 C CA . LEU A 1 96 ? -17.741 3.471 35.618 1.00 91.31 96 LEU A CA 1
ATOM 698 C C . LEU A 1 96 ? -16.826 4.698 35.566 1.00 91.31 96 LEU A C 1
ATOM 700 O O . LEU A 1 96 ? -16.631 5.282 34.500 1.00 91.31 96 LEU A O 1
ATOM 704 N N . THR A 1 97 ? -16.311 5.130 36.714 1.00 90.38 97 THR A N 1
ATOM 705 C CA . THR A 1 97 ? -15.388 6.267 36.811 1.00 90.38 97 THR A CA 1
ATOM 706 C C . THR A 1 97 ? -14.049 5.816 37.378 1.00 90.38 97 THR A C 1
ATOM 708 O O . THR A 1 97 ? -13.973 4.877 38.167 1.00 90.38 97 THR A O 1
ATOM 711 N N . GLY A 1 98 ? -12.980 6.502 36.966 1.00 93.25 98 GLY A N 1
ATOM 712 C CA . GLY A 1 98 ? -11.611 6.110 37.292 1.00 93.25 98 GLY A CA 1
ATOM 713 C C . GLY A 1 98 ? -11.067 4.994 36.387 1.00 93.25 98 GLY A C 1
ATOM 714 O O . GLY A 1 98 ? -11.740 4.568 35.445 1.00 93.25 98 GLY A O 1
ATOM 715 N N . PRO A 1 99 ? -9.823 4.549 36.632 1.00 93.06 99 PRO A N 1
ATOM 716 C CA . PRO A 1 99 ? -9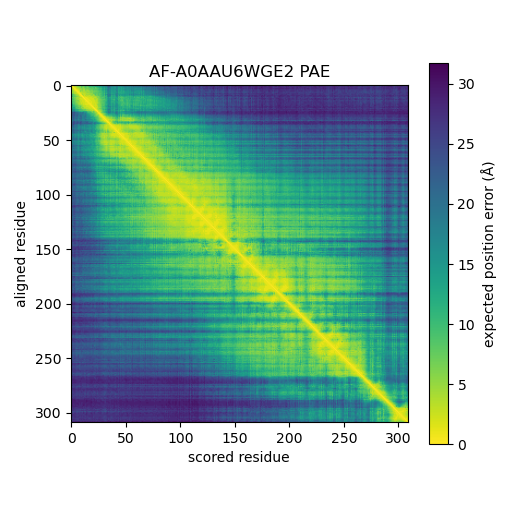.223 3.441 35.897 1.00 93.06 99 PRO A CA 1
ATOM 717 C C . PRO A 1 99 ? -10.085 2.183 36.023 1.00 93.06 99 PRO A C 1
ATOM 719 O O . PRO A 1 99 ? -10.450 1.787 37.128 1.00 93.06 99 PRO A O 1
ATOM 722 N N . THR A 1 100 ? -10.427 1.578 34.889 1.00 93.38 100 THR A N 1
ATOM 723 C CA . THR A 1 100 ? -11.214 0.344 34.824 1.00 93.38 100 THR A CA 1
ATOM 724 C C . THR A 1 100 ? -10.448 -0.660 33.983 1.00 93.38 100 THR A C 1
ATOM 726 O O . THR A 1 100 ? -10.217 -0.416 32.800 1.00 93.38 100 THR A O 1
ATOM 729 N N . ASP A 1 101 ? -10.090 -1.785 34.590 1.00 93.44 101 ASP A N 1
ATOM 730 C CA . ASP A 1 101 ? -9.458 -2.897 33.892 1.00 93.44 101 ASP A CA 1
ATOM 731 C C . ASP A 1 101 ? -10.524 -3.922 33.505 1.00 93.44 101 ASP A C 1
ATOM 733 O O . ASP A 1 101 ? -11.285 -4.403 34.347 1.00 93.44 101 ASP A O 1
ATOM 737 N N . VAL A 1 102 ? -10.569 -4.272 32.221 1.00 92.94 102 VAL A N 1
ATOM 738 C CA . VAL A 1 102 ? -11.396 -5.367 31.710 1.00 92.94 102 VAL A CA 1
ATOM 739 C C . VAL A 1 102 ? -10.457 -6.471 31.247 1.00 92.94 102 VAL A C 1
ATOM 741 O O . VAL A 1 102 ? -9.706 -6.298 30.290 1.00 92.94 102 VAL A O 1
ATOM 744 N N . ALA A 1 103 ? -10.484 -7.606 31.941 1.00 90.00 103 ALA A N 1
ATOM 745 C CA . ALA A 1 103 ? -9.750 -8.798 31.539 1.00 90.00 103 ALA A CA 1
ATOM 746 C C . ALA A 1 103 ? -10.648 -9.708 30.687 1.00 90.00 103 ALA A C 1
ATOM 748 O O . ALA A 1 103 ? -11.794 -9.969 31.051 1.00 90.00 103 ALA A O 1
ATOM 749 N N . GLY A 1 104 ? -10.112 -10.225 29.579 1.00 93.50 104 GLY A N 1
ATOM 750 C CA . GLY A 1 104 ? -10.842 -11.083 28.639 1.00 93.50 104 GLY A CA 1
ATOM 751 C C . GLY A 1 104 ? -11.423 -10.324 27.443 1.00 93.50 104 GLY A C 1
ATOM 752 O O . GLY A 1 104 ? -10.981 -9.224 27.118 1.00 93.50 104 GLY A O 1
ATOM 753 N N . ASN A 1 105 ? -12.390 -10.940 26.758 1.00 93.38 105 ASN A N 1
ATOM 754 C CA . ASN A 1 105 ? -13.011 -10.361 25.568 1.00 93.38 105 ASN A CA 1
ATOM 755 C C . ASN A 1 105 ? -13.991 -9.248 25.959 1.00 93.38 105 ASN A C 1
ATOM 757 O O . ASN A 1 105 ? -14.857 -9.452 26.810 1.00 93.38 105 ASN A O 1
ATOM 761 N N . PHE A 1 106 ? -13.884 -8.101 25.293 1.00 93.12 106 PHE A N 1
ATOM 762 C CA . PHE A 1 106 ? -14.833 -6.998 25.401 1.00 93.12 106 PHE A CA 1
ATOM 763 C C . PHE A 1 106 ? -15.597 -6.868 24.082 1.00 93.12 106 PHE A C 1
ATOM 765 O O . PHE A 1 106 ? -15.005 -6.559 23.049 1.00 93.12 106 PHE A O 1
ATOM 772 N N . GLU A 1 107 ? -16.901 -7.135 24.113 1.00 93.25 107 GLU A N 1
ATOM 773 C CA . GLU A 1 107 ? -17.778 -7.074 22.943 1.00 93.25 107 GLU A CA 1
ATOM 774 C C . GLU A 1 107 ? -18.658 -5.823 22.998 1.00 93.25 107 GLU A C 1
ATOM 776 O O . GLU A 1 107 ? -19.286 -5.525 24.016 1.00 93.25 107 GLU A O 1
ATOM 781 N N . ILE A 1 108 ? -18.728 -5.103 21.879 1.00 92.81 108 ILE A N 1
ATOM 782 C CA . ILE A 1 108 ? -19.641 -3.976 21.689 1.00 92.81 108 ILE A CA 1
ATOM 783 C C . ILE A 1 108 ? -20.747 -4.461 20.758 1.00 92.81 108 ILE A C 1
ATOM 785 O O . ILE A 1 108 ? -20.504 -4.724 19.584 1.00 92.81 108 ILE A O 1
ATOM 789 N N . ILE A 1 109 ? -21.963 -4.582 21.279 1.00 91.50 109 ILE A N 1
ATOM 790 C CA . ILE A 1 109 ? -23.117 -5.043 20.501 1.00 91.50 109 ILE A CA 1
ATOM 791 C C . ILE A 1 109 ? -23.672 -3.943 19.585 1.00 91.50 109 ILE A C 1
ATOM 793 O O . ILE A 1 109 ? -23.362 -2.758 19.740 1.00 91.50 109 ILE A O 1
ATOM 797 N N . ALA A 1 110 ? -24.538 -4.332 18.644 1.00 91.44 110 ALA A N 1
ATOM 798 C CA . ALA A 1 110 ? -25.205 -3.413 17.723 1.00 91.44 110 ALA A CA 1
ATOM 799 C C . ALA A 1 110 ? -25.864 -2.225 18.455 1.00 91.44 110 ALA A C 1
ATOM 801 O O . ALA A 1 110 ? -26.581 -2.400 19.440 1.00 91.44 110 ALA A O 1
ATOM 802 N N . GLY A 1 111 ? -25.614 -1.010 17.958 1.00 89.00 111 GLY A N 1
ATOM 803 C CA . GLY A 1 111 ? -26.071 0.246 18.567 1.00 89.00 111 GLY A CA 1
ATOM 804 C C . GLY A 1 111 ? -25.117 0.839 19.614 1.00 89.00 111 GLY A C 1
ATOM 805 O O . GLY A 1 111 ? -25.296 1.994 19.999 1.00 89.00 111 GLY A O 1
ATOM 806 N N . GLY A 1 112 ? -24.095 0.095 20.049 1.00 93.62 112 GLY A N 1
ATOM 807 C CA . GLY A 1 112 ? -22.998 0.613 20.867 1.00 93.62 112 GLY A CA 1
ATOM 808 C C . GLY A 1 112 ? -21.882 1.258 20.037 1.00 93.62 112 GLY A C 1
ATOM 809 O O . GLY A 1 112 ? -21.826 1.114 18.819 1.00 93.62 112 GLY A O 1
ATOM 810 N N . GLN A 1 113 ? -20.971 1.963 20.710 1.00 95.75 113 GLN A N 1
ATOM 811 C CA . GLN A 1 113 ? -19.698 2.433 20.150 1.00 95.75 113 GLN A CA 1
ATOM 812 C C . GLN A 1 113 ? -18.662 2.555 21.272 1.00 95.75 113 GLN A C 1
ATOM 814 O O . GLN A 1 113 ? -19.017 2.885 22.407 1.00 95.75 113 GLN A O 1
ATOM 819 N N . PHE A 1 114 ? -17.384 2.350 20.959 1.00 95.19 114 PHE A N 1
ATOM 820 C CA . PHE A 1 114 ? -16.289 2.720 21.855 1.00 95.19 114 PHE A CA 1
ATOM 821 C C . PHE A 1 114 ? -15.743 4.075 21.428 1.00 95.19 114 PHE A C 1
ATOM 823 O O . PHE A 1 114 ? -15.297 4.222 20.293 1.00 95.19 114 PHE A O 1
ATOM 830 N N . LYS A 1 115 ? -15.786 5.068 22.321 1.00 95.12 115 LYS A N 1
ATOM 831 C CA . LYS A 1 115 ? -15.324 6.431 22.041 1.00 95.12 115 LYS A CA 1
ATOM 832 C C . LYS A 1 115 ? -14.249 6.853 23.037 1.00 95.12 115 LYS A C 1
ATOM 834 O O . LYS A 1 115 ? -14.504 6.900 24.237 1.00 95.12 115 LYS A O 1
ATOM 839 N N . ALA A 1 116 ? -13.082 7.229 22.523 1.00 93.50 116 ALA A N 1
ATOM 840 C CA . ALA A 1 116 ? -11.965 7.775 23.288 1.00 93.50 116 ALA A CA 1
ATOM 841 C C . ALA A 1 116 ? -11.466 9.064 22.612 1.00 93.50 116 ALA A C 1
ATOM 843 O O . ALA A 1 116 ? -10.705 9.026 21.645 1.00 93.50 116 ALA A O 1
ATOM 844 N N . GLY A 1 117 ? -11.931 10.221 23.095 1.00 93.88 117 GLY A N 1
ATOM 845 C CA . GLY A 1 117 ? -11.705 11.504 22.422 1.00 93.88 117 GLY A CA 1
ATOM 846 C C . GLY A 1 117 ? -12.383 11.546 21.046 1.00 93.88 117 GLY A C 1
ATOM 847 O O . GLY A 1 117 ? -13.588 11.303 20.946 1.00 93.88 117 GLY A O 1
ATOM 848 N N . GLU A 1 118 ? -11.600 11.830 20.003 1.00 92.25 118 GLU A N 1
ATOM 849 C CA . GLU A 1 118 ? -12.031 11.803 18.592 1.00 92.25 118 GLU A CA 1
ATOM 850 C C . GLU A 1 118 ? -11.982 10.399 17.969 1.00 92.25 118 GLU A C 1
ATOM 852 O O . GLU A 1 118 ? -12.439 10.211 16.840 1.00 92.25 118 GLU A O 1
ATOM 857 N N . SER A 1 119 ? -11.424 9.416 18.684 1.00 96.00 119 SER A N 1
ATOM 858 C CA . SER A 1 119 ? -11.364 8.039 18.209 1.00 96.00 119 SER A CA 1
ATOM 859 C C . SER A 1 119 ? -12.671 7.315 18.502 1.00 96.00 119 SER A C 1
ATOM 861 O O . SER A 1 119 ? -13.152 7.344 19.638 1.00 96.00 119 SER A O 1
ATOM 863 N N . ILE A 1 120 ? -13.242 6.661 17.493 1.00 96.00 120 ILE A N 1
ATOM 864 C CA . ILE A 1 120 ? -14.499 5.914 17.592 1.00 96.00 120 ILE A CA 1
ATOM 865 C C . ILE A 1 120 ? -14.317 4.550 16.929 1.00 96.00 120 ILE A C 1
ATOM 867 O O . ILE A 1 120 ? -13.766 4.479 15.836 1.00 96.00 120 ILE A O 1
ATOM 871 N N . ILE A 1 121 ? -14.785 3.483 17.572 1.00 96.38 121 ILE A N 1
ATOM 872 C CA . ILE A 1 121 ? -14.869 2.135 16.997 1.00 96.38 121 ILE A CA 1
ATOM 873 C C . ILE A 1 121 ? -16.331 1.702 17.025 1.00 96.38 121 ILE A C 1
ATOM 875 O O . ILE A 1 121 ? -16.989 1.794 18.070 1.00 96.38 121 ILE A O 1
ATOM 879 N N . TYR A 1 122 ? -16.821 1.231 15.883 1.00 95.38 122 TYR A N 1
ATOM 880 C CA . TYR A 1 122 ? -18.179 0.740 15.711 1.00 95.38 122 TYR A CA 1
ATOM 881 C C . TYR A 1 122 ? -18.218 -0.800 15.684 1.00 95.38 122 TYR A C 1
ATOM 883 O O . TYR A 1 122 ? -17.236 -1.443 15.308 1.00 95.38 122 TYR A O 1
ATOM 891 N N . PRO A 1 123 ? -19.356 -1.415 16.056 1.00 95.38 123 PRO A N 1
ATOM 892 C CA . PRO A 1 123 ? -19.535 -2.870 16.018 1.00 95.38 123 PRO A CA 1
ATOM 893 C C . PRO A 1 123 ? -19.401 -3.500 14.626 1.00 95.38 123 PRO A C 1
ATOM 895 O O . PRO A 1 123 ? -19.147 -4.694 14.521 1.00 95.38 123 PRO A O 1
ATOM 898 N N . ASP A 1 124 ? -19.589 -2.720 13.560 1.00 94.06 124 ASP A N 1
ATOM 899 C CA . ASP A 1 124 ? -19.491 -3.178 12.168 1.00 94.06 124 ASP A CA 1
ATOM 900 C C . ASP A 1 124 ? -18.044 -3.227 11.640 1.00 94.06 124 ASP A C 1
ATOM 902 O O . ASP A 1 124 ? -17.828 -3.459 10.453 1.00 94.06 124 ASP A O 1
ATOM 906 N N . GLY A 1 125 ? -17.057 -2.994 12.510 1.00 92.62 125 GLY A N 1
ATOM 907 C CA . GLY A 1 125 ? -15.636 -2.975 12.168 1.00 92.62 125 GLY A CA 1
ATOM 908 C C . GLY A 1 125 ? -15.139 -1.630 11.642 1.00 92.62 125 GLY A C 1
ATOM 909 O O . GLY A 1 125 ? -13.925 -1.439 11.551 1.00 92.62 125 GLY A O 1
ATOM 910 N N . SER A 1 126 ? -16.031 -0.677 11.349 1.00 95.31 126 SER A N 1
ATOM 911 C CA . SER A 1 126 ? -15.609 0.673 10.989 1.00 95.31 126 SER A CA 1
ATOM 912 C C . SER A 1 126 ? -15.017 1.405 12.198 1.00 95.31 126 SER A C 1
ATOM 914 O O . SER A 1 126 ? -15.390 1.185 13.357 1.00 95.31 126 SER A O 1
ATOM 916 N N . ALA A 1 127 ? -14.058 2.286 11.939 1.00 96.50 127 ALA A N 1
ATOM 917 C CA . ALA A 1 127 ? -13.388 3.054 12.976 1.00 96.50 127 ALA A CA 1
ATOM 918 C C . ALA A 1 127 ? -12.955 4.429 12.469 1.00 96.50 127 ALA A C 1
ATOM 920 O O . ALA A 1 127 ? -12.723 4.645 11.284 1.00 96.50 127 ALA A O 1
ATOM 921 N N . LYS A 1 128 ? -12.811 5.379 13.385 1.00 95.19 128 LYS A N 1
ATOM 922 C CA . LYS A 1 128 ? -12.252 6.702 13.128 1.00 95.19 128 LYS A CA 1
ATOM 923 C C . LYS A 1 128 ? -11.156 6.972 14.145 1.00 95.19 128 LYS A C 1
ATOM 925 O O . LYS A 1 128 ? -11.376 6.778 15.333 1.00 95.19 128 LYS A O 1
ATOM 930 N N . PHE A 1 129 ? -10.008 7.458 13.689 1.00 94.31 129 PHE A N 1
ATOM 931 C CA . PHE A 1 129 ? -8.879 7.894 14.510 1.00 94.31 129 PHE A CA 1
ATOM 932 C C . PHE A 1 129 ? -8.448 9.292 14.044 1.00 94.31 129 PHE A C 1
ATOM 934 O O . PHE A 1 129 ? -7.579 9.452 13.185 1.00 94.31 129 PHE A O 1
ATOM 941 N N . GLY A 1 130 ? -9.111 10.334 14.555 1.00 90.12 130 GLY A N 1
ATOM 942 C CA . GLY A 1 130 ? -8.913 11.701 14.065 1.00 90.12 130 GLY A CA 1
ATOM 943 C C . GLY A 1 130 ? -9.379 11.853 12.612 1.00 90.12 130 GLY A C 1
ATOM 944 O O . GLY A 1 130 ? -10.572 11.742 12.336 1.00 90.12 130 GLY A O 1
ATOM 945 N N . ALA A 1 131 ? -8.452 12.119 11.687 1.00 88.81 131 ALA A N 1
ATOM 946 C CA . ALA A 1 131 ? -8.747 12.229 10.252 1.00 88.81 131 ALA A CA 1
ATOM 947 C C . ALA A 1 131 ? -8.677 10.888 9.496 1.00 88.81 131 ALA A C 1
ATOM 949 O O . ALA A 1 131 ? -9.099 10.834 8.344 1.00 88.81 131 ALA A O 1
ATOM 950 N N . LEU A 1 132 ? -8.148 9.829 10.122 1.00 92.06 132 LEU A N 1
ATOM 951 C CA . LEU A 1 132 ? -8.129 8.484 9.552 1.00 92.06 132 LEU A CA 1
ATOM 952 C C . LEU A 1 132 ? -9.499 7.830 9.759 1.00 92.06 132 LEU A C 1
ATOM 954 O O . LEU A 1 132 ? -9.918 7.633 10.898 1.00 92.06 132 LEU A O 1
ATOM 958 N N . GLY A 1 133 ? -10.185 7.494 8.674 1.00 93.25 133 GLY A N 1
ATOM 959 C CA . GLY A 1 133 ? -11.373 6.647 8.672 1.00 93.25 133 GLY A CA 1
ATOM 960 C C . GLY A 1 133 ? -11.032 5.239 8.197 1.00 93.25 133 GLY A C 1
ATOM 961 O O . GLY A 1 133 ? -10.224 5.078 7.291 1.00 93.25 133 GLY A O 1
ATOM 962 N N . ILE A 1 134 ? -11.654 4.236 8.802 1.00 95.62 134 ILE A N 1
ATOM 963 C CA . ILE A 1 134 ? -11.690 2.844 8.359 1.00 95.62 134 ILE A CA 1
ATOM 964 C C . ILE A 1 134 ? -13.167 2.519 8.149 1.00 95.62 134 ILE A C 1
ATOM 966 O O . ILE A 1 134 ? -13.957 2.607 9.089 1.00 95.62 134 ILE A O 1
ATOM 970 N N . ALA A 1 135 ? -13.560 2.207 6.922 1.00 94.19 135 ALA A N 1
ATOM 971 C CA . ALA A 1 135 ? -14.909 1.771 6.596 1.00 94.19 135 ALA A CA 1
ATOM 972 C C . ALA A 1 135 ? -15.120 0.305 7.010 1.00 94.19 135 ALA A C 1
ATOM 974 O O . ALA A 1 135 ? -14.165 -0.431 7.254 1.00 94.19 135 ALA A O 1
ATOM 975 N N . SER A 1 136 ? -16.374 -0.135 7.079 1.00 94.31 136 SER A N 1
ATOM 976 C CA . SER A 1 136 ? -16.722 -1.513 7.456 1.00 94.31 136 SER A CA 1
ATOM 977 C C . SER A 1 136 ? -16.254 -2.565 6.445 1.00 94.31 136 SER A C 1
ATOM 979 O O . SER A 1 136 ? -16.104 -3.732 6.796 1.00 94.31 136 SER A O 1
ATOM 981 N N . ASP A 1 137 ? -15.965 -2.164 5.205 1.00 93.38 137 ASP A N 1
ATOM 982 C CA . ASP A 1 137 ? -15.339 -3.024 4.197 1.00 93.38 137 ASP A CA 1
ATOM 983 C C . ASP A 1 137 ? -13.806 -3.103 4.332 1.00 93.38 137 ASP A C 1
ATOM 985 O O . ASP A 1 137 ? -13.174 -3.892 3.635 1.00 93.38 137 ASP A O 1
ATOM 989 N N . GLY A 1 138 ? -13.208 -2.328 5.244 1.00 91.06 138 GLY A N 1
ATOM 990 C CA . GLY A 1 138 ? -11.766 -2.248 5.473 1.00 91.06 138 GLY A CA 1
ATOM 991 C C . GLY A 1 138 ? -11.061 -1.118 4.717 1.00 91.06 138 GLY A C 1
ATOM 992 O O . GLY A 1 138 ? -9.855 -0.946 4.897 1.00 91.06 138 GLY A O 1
ATOM 993 N N . THR A 1 139 ? -11.775 -0.329 3.907 1.00 90.44 139 THR A N 1
ATOM 994 C CA . THR A 1 139 ? -11.196 0.828 3.211 1.00 90.44 139 THR A CA 1
ATOM 995 C C . THR A 1 139 ? -10.690 1.852 4.219 1.00 90.44 139 THR A C 1
ATOM 997 O O . THR A 1 139 ? -11.440 2.305 5.083 1.00 90.44 139 THR A O 1
ATOM 1000 N N . MET A 1 140 ? -9.425 2.249 4.101 1.00 91.50 140 MET A N 1
ATOM 1001 C CA . MET A 1 140 ? -8.806 3.254 4.961 1.00 91.50 140 MET A CA 1
ATOM 1002 C C . MET A 1 140 ? -8.655 4.569 4.202 1.00 91.50 140 MET A C 1
ATOM 1004 O O . MET A 1 140 ? -8.073 4.600 3.122 1.00 91.50 140 MET A O 1
ATOM 1008 N N . GLN A 1 141 ? -9.131 5.667 4.779 1.00 86.56 141 GLN A N 1
ATOM 1009 C CA . GLN A 1 141 ? -9.037 7.003 4.200 1.00 86.56 141 GLN A CA 1
ATOM 1010 C C . GLN A 1 141 ? -8.360 7.965 5.175 1.00 86.56 141 GLN A C 1
ATOM 1012 O O . GLN A 1 141 ? -8.798 8.109 6.312 1.00 86.56 141 GLN A O 1
ATOM 1017 N N . ALA A 1 142 ? -7.329 8.678 4.723 1.00 83.88 142 ALA A N 1
ATOM 1018 C CA . ALA A 1 142 ? -6.707 9.776 5.459 1.00 83.88 142 ALA A CA 1
ATOM 1019 C C . ALA A 1 142 ? -6.380 10.938 4.508 1.00 83.88 142 ALA A C 1
ATOM 1021 O O . ALA A 1 142 ? -5.342 10.962 3.847 1.00 83.88 142 ALA A O 1
ATOM 1022 N N . GLY A 1 143 ? -7.262 11.937 4.425 1.00 80.62 143 GLY A N 1
ATOM 1023 C CA . GLY A 1 143 ? -7.083 13.052 3.487 1.00 80.62 143 GLY A CA 1
ATOM 1024 C C . GLY A 1 143 ? -7.105 12.582 2.026 1.00 80.62 143 GLY A C 1
ATOM 1025 O O . GLY A 1 143 ? -8.102 12.019 1.588 1.00 80.62 143 GLY A O 1
ATOM 1026 N N . LEU A 1 144 ? -6.017 12.819 1.280 1.00 72.38 144 LEU A N 1
ATOM 1027 C CA . LEU A 1 144 ? -5.835 12.357 -0.111 1.00 72.38 144 LEU A CA 1
ATOM 1028 C C . LEU A 1 144 ? -5.274 10.925 -0.221 1.00 72.38 144 LEU A C 1
ATOM 1030 O O . LEU A 1 144 ? -4.998 10.469 -1.329 1.00 72.38 144 LEU A O 1
ATOM 1034 N N . PHE A 1 145 ? -5.056 10.249 0.910 1.00 82.38 145 PHE A N 1
ATOM 1035 C CA . PHE A 1 145 ? -4.683 8.839 0.953 1.00 82.38 145 PHE A CA 1
ATOM 1036 C C . PHE A 1 145 ? -5.937 7.975 1.081 1.00 82.38 145 PHE A C 1
ATOM 1038 O O . PHE A 1 145 ? -6.733 8.166 2.002 1.00 82.38 145 PHE A O 1
ATOM 1045 N N . GLU A 1 146 ? -6.086 7.017 0.176 1.00 82.12 146 GLU A N 1
ATOM 1046 C CA . GLU A 1 146 ? -7.117 5.981 0.214 1.00 82.12 146 GLU A CA 1
ATOM 1047 C C . GLU A 1 146 ? -6.426 4.637 -0.035 1.00 82.12 146 GLU A C 1
ATOM 1049 O O . GLU A 1 146 ? -5.751 4.499 -1.050 1.00 82.12 146 GLU A O 1
ATOM 1054 N N . LEU A 1 147 ? -6.565 3.671 0.875 1.00 84.50 147 LEU A N 1
ATOM 1055 C CA . LEU A 1 147 ? -6.116 2.285 0.706 1.00 84.50 147 LEU A CA 1
ATOM 1056 C C . LEU A 1 147 ? -7.335 1.377 0.770 1.00 84.50 147 LEU A C 1
ATOM 1058 O O . LEU A 1 147 ? -8.063 1.376 1.765 1.00 84.50 147 LEU A O 1
ATOM 1062 N N . ARG A 1 148 ? -7.545 0.599 -0.285 1.00 84.00 148 ARG A N 1
ATOM 1063 C CA . ARG A 1 148 ? -8.697 -0.288 -0.415 1.00 84.00 148 ARG A CA 1
ATOM 1064 C C . ARG A 1 148 ? -8.341 -1.728 -0.027 1.00 84.00 148 ARG A C 1
ATOM 1066 O O . ARG A 1 148 ? -7.165 -2.100 -0.047 1.00 84.00 148 ARG A O 1
ATOM 1073 N N . PRO A 1 149 ? -9.340 -2.567 0.298 1.00 84.75 149 PRO A N 1
ATOM 1074 C CA . PRO A 1 149 ? -9.114 -3.957 0.705 1.00 84.75 149 PRO A CA 1
ATOM 1075 C C . PRO A 1 149 ? -8.454 -4.841 -0.363 1.00 84.75 149 PRO A C 1
ATOM 1077 O O . PRO A 1 149 ? -7.807 -5.828 -0.024 1.00 84.75 149 PRO A O 1
ATOM 1080 N N . ASP A 1 150 ? -8.604 -4.497 -1.644 1.00 80.88 150 ASP A N 1
ATOM 1081 C CA . ASP A 1 150 ? -7.975 -5.194 -2.775 1.00 80.88 150 ASP A CA 1
ATOM 1082 C C . ASP A 1 150 ? -6.492 -4.821 -2.977 1.00 80.88 150 ASP A C 1
ATOM 1084 O O . ASP A 1 150 ? -5.844 -5.331 -3.889 1.00 80.88 150 ASP A O 1
ATOM 1088 N N . GLY A 1 151 ? -5.946 -3.945 -2.126 1.00 81.44 151 GLY A N 1
ATOM 1089 C CA . GLY A 1 151 ? -4.571 -3.457 -2.196 1.00 81.44 151 GLY A CA 1
ATOM 1090 C C . GLY A 1 151 ? -4.374 -2.245 -3.109 1.00 81.44 151 GLY A C 1
ATOM 1091 O O . GLY A 1 151 ? -3.273 -1.691 -3.119 1.00 81.44 151 GLY A O 1
ATOM 1092 N N . SER A 1 152 ? -5.409 -1.797 -3.833 1.00 79.69 152 SER A N 1
ATOM 1093 C CA . SER A 1 152 ? -5.351 -0.545 -4.591 1.00 79.69 152 SER A CA 1
ATOM 1094 C C . SER A 1 152 ? -5.219 0.651 -3.648 1.00 79.69 152 SER A C 1
ATOM 1096 O O . SER A 1 152 ? -5.774 0.666 -2.544 1.00 79.69 152 SER A O 1
ATOM 1098 N N . ALA A 1 153 ? -4.451 1.658 -4.062 1.00 82.88 153 ALA A N 1
ATOM 1099 C CA . ALA A 1 153 ? -4.211 2.838 -3.245 1.00 82.88 153 ALA A CA 1
ATOM 1100 C C . ALA A 1 153 ? -4.071 4.107 -4.083 1.00 82.88 153 ALA A C 1
ATOM 1102 O O . ALA A 1 153 ? -3.435 4.103 -5.138 1.00 82.88 153 ALA A O 1
ATOM 1103 N N . ASN A 1 154 ? -4.615 5.202 -3.561 1.00 78.88 154 ASN A N 1
ATOM 1104 C CA . ASN A 1 154 ? -4.449 6.540 -4.107 1.00 78.88 154 ASN A CA 1
ATOM 1105 C C . ASN A 1 154 ? -3.473 7.341 -3.240 1.00 78.88 154 ASN A C 1
ATOM 1107 O O . ASN A 1 154 ? -3.672 7.486 -2.033 1.00 78.88 154 ASN A O 1
ATOM 1111 N N . PHE A 1 155 ? -2.443 7.907 -3.873 1.00 79.12 155 PHE A N 1
ATOM 1112 C CA . PHE A 1 155 ? -1.527 8.879 -3.269 1.00 79.12 155 PHE A CA 1
ATOM 1113 C C . PHE A 1 155 ? -1.615 10.196 -4.048 1.00 79.12 155 PHE A C 1
ATOM 1115 O O . PHE A 1 155 ? -0.793 10.489 -4.921 1.00 79.12 155 PHE A O 1
ATOM 1122 N N . GLY A 1 156 ? -2.643 11.001 -3.772 1.00 79.31 156 GLY A N 1
ATOM 1123 C CA . GLY A 1 156 ? -2.885 12.234 -4.524 1.00 79.31 156 GLY A CA 1
ATOM 1124 C C . GLY A 1 156 ? -3.267 11.957 -5.984 1.00 79.31 156 GLY A C 1
ATOM 1125 O O . GLY A 1 156 ? -4.426 11.683 -6.259 1.00 79.31 156 GLY A O 1
ATOM 1126 N N . THR A 1 157 ? -2.308 12.057 -6.916 1.00 76.19 157 THR A N 1
ATOM 1127 C CA . THR A 1 157 ? -2.524 11.813 -8.369 1.00 76.19 157 THR A CA 1
ATOM 1128 C C . THR A 1 157 ? -1.958 10.481 -8.869 1.00 76.19 157 THR A C 1
ATOM 1130 O O . THR A 1 157 ? -2.053 10.180 -10.060 1.00 76.19 157 THR A O 1
ATOM 1133 N N . LEU A 1 158 ? -1.343 9.707 -7.972 1.00 83.12 158 LEU A N 1
ATOM 1134 C CA . LEU A 1 158 ? -0.871 8.354 -8.243 1.00 83.12 158 LEU A CA 1
ATOM 1135 C C . LEU A 1 158 ? -1.976 7.371 -7.868 1.00 83.12 158 LEU A C 1
ATOM 1137 O O . LEU A 1 158 ? -2.480 7.431 -6.745 1.00 83.12 158 LEU A O 1
ATOM 1141 N N . GLU A 1 159 ? -2.306 6.469 -8.783 1.00 84.00 159 GLU A N 1
ATOM 1142 C CA . GLU A 1 159 ? -3.278 5.399 -8.568 1.00 84.00 159 GLU A CA 1
ATOM 1143 C C . GLU A 1 159 ? -2.583 4.052 -8.779 1.00 84.00 159 GLU A C 1
ATOM 1145 O O . GLU A 1 159 ? -1.957 3.818 -9.814 1.00 84.00 159 GLU A O 1
ATOM 1150 N N . ILE A 1 160 ? -2.681 3.168 -7.787 1.00 87.50 160 ILE A N 1
ATOM 1151 C CA . ILE A 1 160 ? -2.301 1.760 -7.911 1.00 87.50 160 ILE A CA 1
ATOM 1152 C C . ILE A 1 160 ? -3.590 0.971 -8.090 1.00 87.50 160 ILE A C 1
ATOM 1154 O O . ILE A 1 160 ? -4.421 0.971 -7.187 1.00 87.50 160 ILE A O 1
ATOM 1158 N N . LEU A 1 161 ? -3.761 0.310 -9.231 1.00 84.38 161 LEU A N 1
ATOM 1159 C CA . LEU A 1 161 ? -4.920 -0.531 -9.521 1.00 84.38 161 LEU A CA 1
ATOM 1160 C C . LEU A 1 161 ? -4.816 -1.894 -8.817 1.00 84.38 161 LEU A C 1
ATOM 1162 O O . LEU A 1 161 ? -3.737 -2.329 -8.416 1.00 84.38 161 LEU A O 1
ATOM 1166 N N . ALA A 1 162 ? -5.943 -2.603 -8.717 1.00 86.88 162 ALA A N 1
ATOM 1167 C CA . ALA A 1 162 ? -6.019 -3.927 -8.090 1.00 86.88 162 ALA A CA 1
ATOM 1168 C C . ALA A 1 162 ? -5.142 -4.998 -8.777 1.00 86.88 162 ALA A C 1
ATOM 1170 O O . ALA A 1 162 ? -4.779 -5.996 -8.160 1.00 86.88 162 ALA A O 1
ATOM 1171 N N . ASP A 1 163 ? -4.788 -4.803 -10.051 1.00 86.62 163 ASP A N 1
ATOM 1172 C CA . ASP A 1 163 ? -3.883 -5.684 -10.801 1.00 86.62 163 ASP A CA 1
ATOM 1173 C C . ASP A 1 163 ? -2.391 -5.344 -10.605 1.00 86.62 163 ASP A C 1
ATOM 1175 O O . ASP A 1 163 ? -1.522 -5.989 -11.195 1.00 86.62 163 ASP A O 1
ATOM 1179 N N . GLY A 1 164 ? -2.085 -4.343 -9.773 1.00 84.00 164 GLY A N 1
ATOM 1180 C CA . GLY A 1 164 ? -0.731 -3.865 -9.501 1.00 84.00 164 GLY A CA 1
ATOM 1181 C C . GLY A 1 164 ? -0.211 -2.825 -10.497 1.00 84.00 164 GLY A C 1
ATOM 1182 O O . GLY A 1 164 ? 0.932 -2.382 -10.362 1.00 84.00 164 GLY A O 1
ATOM 1183 N N . THR A 1 165 ? -1.014 -2.409 -11.480 1.00 87.69 165 THR A N 1
ATOM 1184 C CA . THR A 1 165 ? -0.648 -1.330 -12.404 1.00 87.69 165 THR A CA 1
ATOM 1185 C C . THR A 1 165 ? -0.541 -0.001 -11.657 1.00 87.69 165 THR A C 1
ATOM 1187 O O . THR A 1 165 ? -1.469 0.405 -10.960 1.00 87.69 165 THR A O 1
ATOM 1190 N N . LEU A 1 166 ? 0.582 0.702 -11.835 1.00 89.75 166 LEU A N 1
ATOM 1191 C CA . LEU A 1 166 ? 0.779 2.064 -11.340 1.00 89.75 166 LEU A CA 1
ATOM 1192 C C . LEU A 1 166 ? 0.469 3.075 -12.452 1.00 89.75 166 LEU A C 1
ATOM 1194 O O . LEU A 1 166 ? 1.240 3.219 -13.402 1.00 89.75 166 LEU A O 1
ATOM 1198 N N . ASN A 1 167 ? -0.627 3.812 -12.295 1.00 86.50 167 ASN A N 1
ATOM 1199 C CA . ASN A 1 167 ? -0.973 4.949 -13.136 1.00 86.50 167 ASN A CA 1
ATOM 1200 C C . ASN A 1 167 ? -0.344 6.222 -12.561 1.00 86.50 167 ASN A C 1
ATOM 1202 O O . ASN A 1 167 ? -0.668 6.660 -11.454 1.00 86.50 167 ASN A O 1
ATOM 1206 N N . VAL A 1 168 ? 0.540 6.849 -13.337 1.00 89.44 168 VAL A N 1
ATOM 1207 C CA . VAL A 1 168 ? 1.123 8.155 -13.013 1.00 89.44 168 VAL A CA 1
ATOM 1208 C C . VAL A 1 168 ? 0.541 9.185 -13.977 1.00 89.44 168 VAL A C 1
ATOM 1210 O O . VAL A 1 168 ? 0.870 9.187 -15.159 1.00 89.44 168 VAL A O 1
ATOM 1213 N N . SER A 1 169 ? -0.341 10.055 -13.479 1.00 86.69 169 SER A N 1
ATOM 1214 C CA . SER A 1 169 ? -1.000 11.083 -14.308 1.00 86.69 169 SER A CA 1
ATOM 1215 C C . SER A 1 169 ? -0.132 12.323 -14.565 1.00 86.69 169 SER A C 1
ATOM 1217 O O . SER A 1 169 ? -0.517 13.194 -15.340 1.00 86.69 169 SER A O 1
ATOM 1219 N N . ASN A 1 170 ? 1.017 12.420 -13.895 1.00 86.75 170 ASN A N 1
ATOM 1220 C CA . ASN A 1 170 ? 1.962 13.534 -13.965 1.00 86.75 170 ASN A CA 1
ATOM 1221 C C . ASN A 1 170 ? 3.386 13.013 -14.222 1.00 86.75 170 ASN A C 1
ATOM 1223 O O . ASN A 1 170 ? 3.597 11.819 -14.427 1.00 86.75 170 ASN A O 1
ATOM 1227 N N . ASP A 1 171 ? 4.371 13.906 -14.190 1.00 88.38 171 ASP A N 1
ATOM 1228 C CA . ASP A 1 171 ? 5.775 13.543 -14.366 1.00 88.38 171 ASP A CA 1
ATOM 1229 C C . ASP A 1 171 ? 6.290 12.621 -13.249 1.00 88.38 171 ASP A C 1
ATOM 1231 O O . ASP A 1 171 ? 5.983 12.794 -12.066 1.00 88.38 171 ASP A O 1
ATOM 1235 N N . ILE A 1 172 ? 7.155 11.675 -13.626 1.00 89.88 172 ILE A N 1
ATOM 1236 C CA . ILE A 1 172 ? 7.956 10.891 -12.681 1.00 89.88 172 ILE A CA 1
ATOM 1237 C C . ILE A 1 172 ? 9.304 11.594 -12.514 1.00 89.88 172 ILE A C 1
ATOM 1239 O O . ILE A 1 172 ? 10.171 11.509 -13.383 1.00 89.88 172 ILE A O 1
ATOM 1243 N N . ASN A 1 173 ? 9.502 12.268 -11.382 1.00 88.00 173 ASN A N 1
ATOM 1244 C CA . ASN A 1 173 ? 10.799 12.844 -11.035 1.00 88.00 173 ASN A CA 1
ATOM 1245 C C . ASN A 1 173 ? 11.661 11.813 -10.289 1.00 88.00 173 ASN A C 1
ATOM 1247 O O . ASN A 1 173 ? 11.436 11.540 -9.108 1.00 88.00 173 ASN A O 1
ATOM 1251 N N . VAL A 1 174 ? 12.648 11.235 -10.974 1.00 90.38 174 VAL A N 1
ATOM 1252 C CA . VAL A 1 174 ? 13.601 10.285 -10.381 1.00 90.38 174 VAL A CA 1
ATOM 1253 C C . VAL A 1 174 ? 14.819 11.058 -9.883 1.00 90.38 174 VAL A C 1
ATOM 1255 O O . VAL A 1 174 ? 15.571 11.619 -10.674 1.00 90.38 174 VAL A O 1
ATOM 1258 N N . LEU A 1 175 ? 15.017 11.093 -8.565 1.00 88.88 175 LEU A N 1
ATOM 1259 C CA . LEU A 1 175 ? 16.174 11.756 -7.953 1.00 88.88 175 LEU A CA 1
ATOM 1260 C C . LEU A 1 175 ? 17.485 11.031 -8.304 1.00 88.88 175 LEU A C 1
ATOM 1262 O O . LEU A 1 175 ? 17.469 9.841 -8.603 1.00 88.88 175 LEU A O 1
ATOM 1266 N N . ASN A 1 176 ? 18.631 11.705 -8.163 1.00 86.75 176 ASN A N 1
ATOM 1267 C CA . ASN A 1 176 ? 19.961 11.171 -8.519 1.00 86.75 176 ASN A CA 1
ATOM 1268 C C . ASN A 1 176 ? 20.383 9.892 -7.763 1.00 86.75 176 ASN A C 1
ATOM 1270 O O . ASN A 1 176 ? 21.40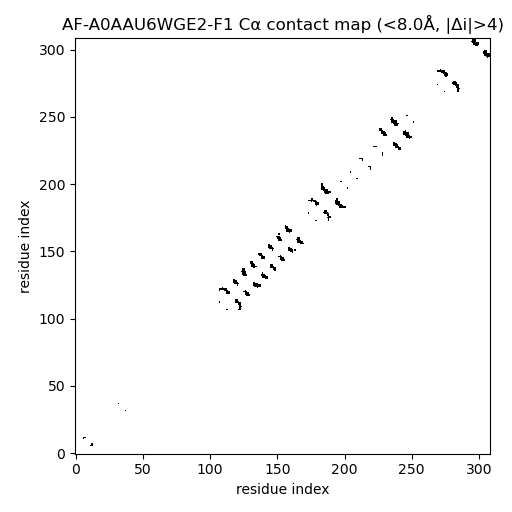4 9.298 -8.091 1.00 86.75 176 ASN A O 1
ATOM 1274 N N . THR A 1 177 ? 19.648 9.473 -6.734 1.00 87.00 177 THR A N 1
ATOM 1275 C CA . THR A 1 177 ? 19.863 8.205 -6.017 1.00 87.00 177 THR A CA 1
ATOM 1276 C C . THR A 1 177 ? 18.906 7.092 -6.454 1.00 87.00 177 THR A C 1
ATOM 1278 O O . THR A 1 177 ? 19.116 5.934 -6.097 1.00 87.00 177 THR A O 1
ATOM 1281 N N . GLY A 1 178 ? 17.851 7.426 -7.199 1.00 91.88 178 GLY A N 1
ATOM 1282 C CA . GLY A 1 178 ? 16.847 6.493 -7.697 1.00 91.88 178 GLY A CA 1
ATOM 1283 C C . GLY A 1 178 ? 17.154 6.011 -9.112 1.00 91.88 178 GLY A C 1
ATOM 1284 O O . GLY A 1 178 ? 17.833 6.686 -9.880 1.00 91.88 178 GLY A O 1
ATOM 1285 N N . LYS A 1 179 ? 16.623 4.839 -9.467 1.00 93.88 179 LYS A N 1
ATOM 1286 C CA . LYS A 1 179 ? 16.631 4.292 -10.832 1.00 93.88 179 LYS A CA 1
ATOM 1287 C C . LYS A 1 179 ? 15.258 3.704 -11.140 1.00 93.88 179 LYS A C 1
ATOM 1289 O O . LYS A 1 179 ? 14.612 3.182 -10.231 1.00 93.88 179 LYS A O 1
ATOM 1294 N N . ILE A 1 180 ? 14.828 3.749 -12.400 1.00 93.69 180 ILE A N 1
ATOM 1295 C CA . ILE A 1 180 ? 13.662 2.976 -12.859 1.00 93.69 180 ILE A CA 1
ATOM 1296 C C . ILE A 1 180 ? 14.185 1.710 -13.525 1.00 93.69 180 ILE 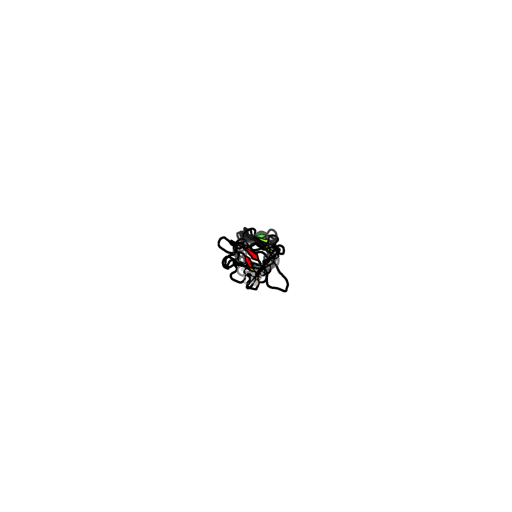A C 1
ATOM 1298 O O . ILE A 1 180 ? 14.876 1.797 -14.537 1.00 93.69 180 ILE A O 1
ATOM 1302 N N . THR A 1 181 ? 13.833 0.547 -12.979 1.00 91.38 181 THR A N 1
ATOM 1303 C CA . THR A 1 181 ? 14.216 -0.756 -13.534 1.00 91.38 181 THR A CA 1
ATOM 1304 C C . THR A 1 181 ? 12.975 -1.502 -14.009 1.00 91.38 181 THR A C 1
ATOM 1306 O O . THR A 1 181 ? 12.105 -1.831 -13.206 1.00 91.38 181 THR A O 1
ATOM 1309 N N . ALA A 1 182 ? 12.912 -1.809 -15.303 1.00 90.62 182 ALA A N 1
ATOM 1310 C CA . ALA A 1 182 ? 11.870 -2.628 -15.917 1.00 90.62 182 ALA A CA 1
ATOM 1311 C C . ALA A 1 182 ? 12.521 -3.840 -16.600 1.00 90.62 182 ALA A C 1
ATOM 1313 O O . ALA A 1 182 ? 12.984 -3.773 -17.741 1.00 90.62 182 ALA A O 1
ATOM 1314 N N . GLY A 1 183 ? 12.624 -4.952 -15.867 1.00 89.94 183 GLY A N 1
ATOM 1315 C CA . GLY A 1 183 ? 13.410 -6.107 -16.304 1.00 89.94 183 GLY A CA 1
ATOM 1316 C C . GLY A 1 183 ? 14.892 -5.742 -16.447 1.00 89.94 183 GLY A C 1
ATOM 1317 O O . GLY A 1 183 ? 15.554 -5.464 -15.453 1.00 89.94 183 GLY A O 1
ATOM 1318 N N . GLN A 1 184 ? 15.407 -5.741 -17.681 1.00 90.12 184 GLN A N 1
ATOM 1319 C CA . GLN A 1 184 ? 16.791 -5.351 -18.003 1.00 90.12 184 GLN A CA 1
ATOM 1320 C C . GLN A 1 184 ? 16.931 -3.906 -18.512 1.00 90.12 184 GLN A C 1
ATOM 1322 O O . GLN A 1 184 ? 18.033 -3.506 -18.893 1.00 90.12 184 GLN A O 1
ATOM 1327 N N . VAL A 1 185 ? 15.835 -3.142 -18.570 1.00 92.06 185 VAL A N 1
ATOM 1328 C CA . VAL A 1 185 ? 15.863 -1.716 -18.915 1.00 92.06 185 VAL A CA 1
ATOM 1329 C C . VAL A 1 185 ? 16.080 -0.913 -17.642 1.00 92.06 185 VAL A C 1
ATOM 1331 O O . VAL A 1 185 ? 15.338 -1.098 -16.677 1.00 92.06 185 VAL A O 1
ATOM 1334 N N . VAL A 1 186 ? 17.074 -0.029 -17.642 1.00 92.94 186 VAL A N 1
ATOM 1335 C CA . VAL A 1 186 ? 17.389 0.842 -16.504 1.00 92.94 186 VAL A CA 1
ATOM 1336 C C . VAL A 1 186 ? 17.419 2.291 -16.969 1.00 92.94 186 VAL A C 1
ATOM 1338 O O . VAL A 1 186 ? 18.205 2.630 -17.846 1.00 92.94 186 VAL A O 1
ATOM 1341 N N . ILE A 1 187 ? 16.592 3.144 -16.368 1.00 93.31 187 ILE A N 1
ATOM 1342 C CA . ILE A 1 187 ? 16.704 4.601 -16.486 1.00 93.31 187 ILE A CA 1
ATOM 1343 C C . ILE A 1 187 ? 17.466 5.090 -15.258 1.00 93.31 187 ILE A C 1
ATOM 1345 O O . ILE A 1 187 ? 16.985 4.947 -14.130 1.00 93.31 187 ILE A O 1
ATOM 1349 N N . ASP A 1 188 ? 18.661 5.627 -15.484 1.00 93.62 188 ASP A N 1
ATOM 1350 C CA . ASP A 1 188 ? 19.583 6.062 -14.441 1.00 93.62 188 ASP A CA 1
ATOM 1351 C C . ASP A 1 188 ? 19.902 7.558 -14.601 1.00 93.62 188 ASP A C 1
ATOM 1353 O O . ASP A 1 188 ? 20.686 7.930 -15.476 1.00 93.62 188 ASP A O 1
ATOM 1357 N N . PRO A 1 189 ? 19.312 8.441 -13.780 1.00 91.88 189 PRO A N 1
ATOM 1358 C CA . PRO A 1 189 ? 19.609 9.869 -13.821 1.00 91.88 189 PRO A CA 1
ATOM 1359 C C . PRO A 1 189 ? 21.007 10.210 -13.277 1.00 91.88 189 PRO A C 1
ATOM 1361 O O . PRO A 1 189 ? 21.474 11.326 -13.489 1.00 91.88 189 PRO A O 1
ATOM 1364 N N . SER A 1 190 ? 21.678 9.287 -12.574 1.00 91.00 190 SER A N 1
ATOM 1365 C CA . SER A 1 190 ? 22.974 9.549 -11.929 1.00 91.00 190 SER A CA 1
ATOM 1366 C C . SER A 1 190 ? 24.168 9.495 -12.886 1.00 91.00 190 SER A C 1
ATOM 1368 O O . SER A 1 190 ? 25.214 10.070 -12.594 1.00 91.00 190 SER A O 1
ATOM 1370 N N . SER A 1 191 ? 24.023 8.834 -14.034 1.00 85.50 191 SER A N 1
ATOM 1371 C CA . SER A 1 191 ? 25.022 8.848 -15.108 1.00 85.50 191 SER A CA 1
ATOM 1372 C C . SER A 1 191 ? 24.968 10.175 -15.867 1.00 85.50 191 SER A C 1
ATOM 1374 O O . SER A 1 191 ? 23.867 10.620 -16.162 1.00 85.50 191 SER A O 1
ATOM 1376 N N . ASP A 1 192 ? 26.115 10.768 -16.208 1.00 73.75 192 ASP A N 1
ATOM 1377 C CA . ASP A 1 192 ? 26.295 12.071 -16.881 1.00 73.75 192 ASP A CA 1
ATOM 1378 C C . ASP A 1 192 ? 25.186 12.465 -17.891 1.00 73.75 192 ASP A C 1
ATOM 1380 O O . ASP A 1 192 ? 25.253 12.147 -19.076 1.00 73.75 192 ASP A O 1
ATOM 1384 N N . GLY A 1 193 ? 24.166 13.201 -17.426 1.00 77.75 193 GLY A N 1
ATOM 1385 C CA . GLY A 1 193 ? 23.051 13.696 -18.256 1.00 77.75 193 GLY A CA 1
ATOM 1386 C C . GLY A 1 193 ? 21.808 12.795 -18.330 1.00 77.75 193 GLY A C 1
ATOM 1387 O O . GLY A 1 193 ? 20.864 13.122 -19.047 1.00 77.75 193 GLY A O 1
ATOM 1388 N N . GLY A 1 194 ? 21.786 11.707 -17.563 1.00 87.50 194 GLY A N 1
ATOM 1389 C CA . GLY A 1 194 ? 20.770 10.660 -17.568 1.00 87.50 194 GLY A CA 1
ATOM 1390 C C . GLY A 1 194 ? 21.027 9.614 -18.653 1.00 87.50 194 GLY A C 1
ATOM 1391 O O . GLY A 1 194 ? 21.298 9.945 -19.804 1.00 87.50 194 GLY A O 1
ATOM 1392 N N . SER A 1 195 ? 20.927 8.333 -18.304 1.00 89.50 195 SER A N 1
ATOM 1393 C CA . SER A 1 195 ? 21.047 7.233 -19.265 1.00 89.50 195 SER A CA 1
ATOM 1394 C C . SER A 1 195 ? 19.821 6.332 -19.264 1.00 89.50 195 SER A C 1
ATOM 1396 O O . SER A 1 195 ? 19.096 6.212 -18.275 1.00 89.50 195 SER A O 1
ATOM 1398 N N . ILE A 1 196 ? 19.606 5.685 -20.408 1.00 92.00 196 ILE A N 1
ATOM 1399 C CA . ILE A 1 196 ? 18.676 4.570 -20.562 1.00 92.00 196 ILE A CA 1
ATOM 1400 C C . ILE A 1 196 ? 19.499 3.382 -21.061 1.00 92.00 196 ILE A C 1
ATOM 1402 O O . ILE A 1 196 ? 19.956 3.372 -22.203 1.00 92.00 196 ILE A O 1
ATOM 1406 N N . GLY A 1 197 ? 19.730 2.408 -20.186 1.00 87.56 197 GLY A N 1
ATOM 1407 C CA . GLY A 1 197 ? 20.506 1.203 -20.464 1.00 87.56 197 GLY A CA 1
ATOM 1408 C C . GLY A 1 197 ? 19.624 -0.012 -20.751 1.00 87.56 197 GLY A C 1
ATOM 1409 O O . GLY A 1 197 ? 18.549 -0.160 -20.171 1.00 87.56 197 GLY A O 1
ATOM 1410 N N . PHE A 1 198 ? 20.113 -0.908 -21.612 1.00 89.25 198 PHE A N 1
ATOM 1411 C CA . PHE A 1 198 ? 19.478 -2.185 -21.952 1.00 89.25 198 PHE A CA 1
ATOM 1412 C C . PHE A 1 198 ? 20.490 -3.316 -21.714 1.00 89.25 198 PHE A C 1
ATOM 1414 O O . PHE A 1 198 ? 21.505 -3.384 -22.400 1.00 89.25 198 PHE A O 1
ATOM 1421 N N . GLY A 1 199 ? 20.245 -4.189 -20.730 1.00 83.00 199 GLY A N 1
ATOM 1422 C CA . GLY A 1 199 ? 21.238 -5.171 -20.258 1.00 83.00 199 GLY A CA 1
ATOM 1423 C C . GLY A 1 199 ? 21.653 -6.255 -21.267 1.00 83.00 199 GLY A C 1
ATOM 1424 O O . GLY A 1 199 ? 22.802 -6.687 -21.251 1.00 83.00 199 GLY A O 1
ATOM 1425 N N . ALA A 1 200 ? 20.750 -6.689 -22.150 1.00 78.62 200 ALA A N 1
ATOM 1426 C CA . ALA A 1 200 ? 21.051 -7.628 -23.243 1.00 78.62 200 ALA A CA 1
ATOM 1427 C C . ALA A 1 200 ? 20.141 -7.440 -24.477 1.00 78.62 200 ALA A C 1
ATOM 1429 O O . ALA A 1 200 ? 20.075 -8.305 -25.349 1.00 78.62 200 ALA A O 1
ATOM 1430 N N . GLY A 1 201 ? 19.399 -6.329 -24.534 1.00 70.06 201 GLY A N 1
ATOM 1431 C CA . GLY A 1 201 ? 18.400 -6.050 -25.565 1.00 70.06 201 GLY A CA 1
ATOM 1432 C C . GLY A 1 201 ? 18.798 -4.895 -26.480 1.00 70.06 201 GLY A C 1
ATOM 1433 O O . GLY A 1 201 ? 19.595 -4.038 -26.112 1.00 70.06 201 GLY A O 1
ATOM 1434 N N . GLY A 1 202 ? 18.212 -4.866 -27.676 1.00 75.94 202 GLY A N 1
ATOM 1435 C CA . GLY A 1 202 ? 18.229 -3.697 -28.552 1.00 75.94 202 GLY A CA 1
ATOM 1436 C C . GLY A 1 202 ? 16.966 -2.860 -28.373 1.00 75.94 202 GLY A C 1
ATOM 1437 O O . GLY A 1 202 ? 15.940 -3.350 -27.895 1.00 75.94 202 GLY A O 1
ATOM 1438 N N . ILE A 1 203 ? 17.013 -1.601 -28.795 1.00 81.19 203 ILE A N 1
ATOM 1439 C CA . ILE A 1 203 ? 15.823 -0.754 -28.805 1.00 81.19 203 ILE A CA 1
ATOM 1440 C C . ILE A 1 203 ? 15.032 -1.061 -30.075 1.00 81.19 203 ILE A C 1
ATOM 1442 O O . ILE A 1 203 ? 15.506 -0.830 -31.186 1.00 81.19 203 ILE A O 1
ATOM 1446 N N . THR A 1 204 ? 13.823 -1.596 -29.913 1.00 76.19 204 THR A N 1
ATOM 1447 C CA . THR A 1 204 ? 12.883 -1.770 -31.026 1.00 76.19 204 THR A CA 1
ATOM 1448 C C . THR A 1 204 ? 11.929 -0.588 -31.023 1.00 76.19 204 THR A C 1
ATOM 1450 O O . THR A 1 204 ? 11.140 -0.420 -30.097 1.00 76.19 204 THR A O 1
ATOM 1453 N N . ALA A 1 205 ? 12.024 0.260 -32.041 1.00 76.38 205 ALA A N 1
ATOM 1454 C CA . ALA A 1 205 ? 11.125 1.393 -32.183 1.00 76.38 205 ALA A CA 1
ATOM 1455 C C . ALA A 1 205 ? 9.763 0.959 -32.742 1.00 76.38 205 ALA A C 1
ATOM 1457 O O . ALA A 1 205 ? 9.695 0.059 -33.579 1.00 76.38 205 ALA A O 1
ATOM 1458 N N . GLY A 1 206 ? 8.689 1.636 -32.329 1.00 74.44 206 GLY A N 1
ATOM 1459 C CA . GLY A 1 206 ? 7.366 1.478 -32.939 1.00 74.44 206 GLY A CA 1
ATOM 1460 C C . GLY A 1 206 ? 7.276 2.078 -34.352 1.00 74.44 206 GLY A C 1
ATOM 1461 O O . GLY A 1 206 ? 8.281 2.415 -34.975 1.00 74.44 206 GLY A O 1
ATOM 1462 N N . LEU A 1 207 ? 6.045 2.272 -34.841 1.00 72.75 207 LEU A N 1
ATOM 1463 C CA . LEU A 1 207 ? 5.720 2.718 -36.210 1.00 72.75 207 LEU A CA 1
ATOM 1464 C C . LEU A 1 207 ? 6.484 3.973 -36.686 1.00 72.75 207 LEU A C 1
ATOM 1466 O O . LEU A 1 207 ? 6.736 4.123 -37.878 1.00 72.75 207 LEU A O 1
ATOM 1470 N N . PHE A 1 208 ? 6.857 4.863 -35.766 1.00 75.19 208 PHE A N 1
ATOM 1471 C CA . PHE A 1 208 ? 7.523 6.133 -36.071 1.00 75.19 208 PHE A CA 1
ATOM 1472 C C . PHE A 1 208 ? 9.057 6.090 -35.980 1.00 75.19 208 PHE A C 1
ATOM 1474 O O . PHE A 1 208 ? 9.705 7.111 -36.208 1.00 75.19 208 PHE A O 1
ATOM 1481 N N . GLY A 1 209 ? 9.654 4.929 -35.693 1.00 76.12 209 GLY A N 1
ATOM 1482 C CA . GLY A 1 209 ? 11.104 4.808 -35.562 1.00 76.12 209 GLY A CA 1
ATOM 1483 C C . GLY A 1 209 ? 11.658 5.432 -34.275 1.00 76.12 209 GLY A C 1
ATOM 1484 O O . GLY A 1 209 ? 10.927 5.948 -33.430 1.00 76.12 209 GLY A O 1
ATOM 1485 N N . MET A 1 210 ? 12.979 5.350 -34.111 1.00 80.19 210 MET A N 1
ATOM 1486 C CA . MET A 1 210 ? 13.721 6.099 -33.098 1.00 80.19 210 MET A CA 1
ATOM 1487 C C . MET A 1 210 ? 14.389 7.301 -33.751 1.00 80.19 210 MET A C 1
ATOM 1489 O O . MET A 1 210 ? 14.972 7.179 -34.829 1.00 80.19 210 MET A O 1
ATOM 1493 N N . ARG A 1 211 ? 14.371 8.447 -33.071 1.00 79.12 211 ARG A N 1
ATOM 1494 C CA . ARG A 1 211 ? 15.094 9.644 -33.496 1.00 79.12 211 ARG A CA 1
ATOM 1495 C C . ARG A 1 211 ? 16.223 9.940 -32.517 1.00 79.12 211 ARG A C 1
ATOM 1497 O O . ARG A 1 211 ? 15.966 10.344 -31.388 1.00 79.12 211 ARG A O 1
ATOM 1504 N N . PHE A 1 212 ? 17.462 9.820 -32.977 1.00 80.44 212 PHE A N 1
ATOM 1505 C CA . PHE A 1 212 ? 18.620 10.359 -32.269 1.00 80.44 212 PHE A CA 1
ATOM 1506 C C . PHE A 1 212 ? 18.737 11.848 -32.610 1.00 80.44 212 PHE A C 1
ATOM 1508 O O . PHE A 1 212 ? 18.892 12.205 -33.777 1.00 80.44 212 PHE A O 1
ATOM 1515 N N . THR A 1 213 ? 18.595 12.726 -31.615 1.00 74.69 213 THR A N 1
ATOM 1516 C CA . THR A 1 213 ? 18.744 14.178 -31.798 1.00 74.69 213 THR A CA 1
ATOM 1517 C C . THR A 1 213 ? 19.901 14.656 -30.941 1.00 74.69 213 THR A C 1
ATOM 1519 O O . THR A 1 213 ? 19.826 14.572 -29.721 1.00 74.69 213 THR A O 1
ATOM 1522 N N . GLY A 1 214 ? 20.954 15.166 -31.576 1.00 72.19 214 GLY A N 1
ATOM 1523 C CA . GLY A 1 214 ? 21.955 15.972 -30.888 1.00 72.19 214 GLY A CA 1
ATOM 1524 C C . GLY A 1 214 ? 21.392 17.371 -30.648 1.00 72.19 214 GLY A C 1
ATOM 1525 O O . GLY A 1 214 ? 20.861 17.995 -31.571 1.00 72.19 214 GLY A O 1
ATOM 1526 N N . THR A 1 215 ? 21.450 17.859 -29.413 1.00 65.81 215 THR A N 1
ATOM 1527 C CA . THR A 1 215 ? 21.143 19.264 -29.104 1.00 65.81 215 THR A CA 1
ATOM 1528 C C . THR A 1 215 ? 22.284 20.147 -29.621 1.00 65.81 215 THR A C 1
ATOM 1530 O O . THR A 1 215 ? 23.420 19.688 -29.699 1.00 65.81 215 THR A O 1
ATOM 1533 N N . ALA A 1 216 ? 21.996 21.396 -30.006 1.00 52.69 216 ALA A N 1
ATOM 1534 C CA . ALA A 1 216 ? 22.954 22.300 -30.652 1.00 52.69 216 ALA A CA 1
ATOM 1535 C C . ALA A 1 216 ? 24.330 22.317 -29.952 1.00 52.69 216 ALA A C 1
ATOM 1537 O O . ALA A 1 216 ? 24.446 22.777 -28.819 1.00 52.69 216 ALA A O 1
ATOM 1538 N N . GLY A 1 217 ? 25.351 21.808 -30.649 1.00 66.75 217 GLY A N 1
ATOM 1539 C CA . GLY A 1 217 ? 26.725 21.680 -30.152 1.00 66.75 217 GLY A CA 1
ATOM 1540 C C . GLY A 1 217 ? 27.194 20.245 -29.892 1.00 66.75 217 GLY A C 1
ATOM 1541 O O . GLY A 1 217 ? 28.396 20.047 -29.761 1.00 66.75 217 GLY A O 1
ATOM 1542 N N . ASN A 1 218 ? 26.290 19.260 -29.875 1.00 70.94 218 ASN A N 1
ATOM 1543 C CA . ASN A 1 218 ? 26.623 17.855 -29.635 1.00 70.94 218 ASN A CA 1
ATOM 1544 C C . ASN A 1 218 ? 26.238 16.970 -30.826 1.00 70.94 218 ASN A C 1
ATOM 1546 O O . ASN A 1 218 ? 25.141 17.093 -31.378 1.00 70.94 218 ASN A O 1
ATOM 1550 N N . ASP A 1 219 ? 27.120 16.037 -31.176 1.00 73.81 219 ASP A N 1
ATOM 1551 C CA . ASP A 1 219 ? 26.858 15.033 -32.203 1.00 73.81 219 ASP A CA 1
ATOM 1552 C C . ASP A 1 219 ? 25.924 13.937 -31.670 1.00 73.81 219 ASP A C 1
ATOM 1554 O O . ASP A 1 219 ? 26.043 13.478 -30.533 1.00 73.81 219 ASP A O 1
ATOM 1558 N N . ALA A 1 220 ? 24.997 13.473 -32.510 1.00 76.62 220 ALA A N 1
ATOM 1559 C CA . ALA A 1 220 ? 24.285 12.226 -32.259 1.00 76.62 220 ALA A CA 1
ATOM 1560 C C . ALA A 1 220 ? 25.192 11.060 -32.676 1.00 76.62 220 ALA A C 1
ATOM 1562 O O . ALA A 1 220 ? 25.313 10.755 -33.863 1.00 76.62 220 ALA A O 1
ATOM 1563 N N . ILE A 1 221 ? 25.848 10.431 -31.704 1.00 75.75 221 ILE A N 1
ATOM 1564 C CA . ILE A 1 221 ? 26.822 9.366 -31.956 1.00 75.75 221 ILE A CA 1
ATOM 1565 C C . ILE A 1 221 ? 26.125 8.003 -31.893 1.00 75.75 221 ILE A C 1
ATOM 1567 O O . ILE A 1 221 ? 25.460 7.678 -30.911 1.00 75.75 221 ILE A O 1
ATOM 1571 N N . VAL A 1 222 ? 26.302 7.192 -32.939 1.00 80.75 222 VAL A N 1
ATOM 1572 C CA . VAL A 1 222 ? 25.968 5.761 -32.927 1.00 80.75 222 VAL A CA 1
ATOM 1573 C C . VAL A 1 222 ? 27.278 4.988 -32.847 1.00 80.75 222 VAL A C 1
ATOM 1575 O O . VAL A 1 222 ? 27.975 4.830 -33.848 1.00 80.75 222 VAL A O 1
ATOM 1578 N N . GLU A 1 223 ? 27.622 4.528 -31.648 1.00 78.19 223 GLU A N 1
ATOM 1579 C CA . GLU A 1 223 ? 28.828 3.739 -31.402 1.00 78.19 223 GLU A CA 1
ATOM 1580 C C . GLU A 1 223 ? 28.497 2.242 -31.344 1.00 78.19 223 GLU A C 1
ATOM 1582 O O . GLU A 1 223 ? 27.507 1.825 -30.743 1.00 78.19 223 GLU A O 1
ATOM 1587 N N . SER A 1 224 ? 29.340 1.421 -31.972 1.00 80.19 224 SER A N 1
ATOM 1588 C CA . SER A 1 224 ? 29.293 -0.037 -31.852 1.00 80.19 224 SER A CA 1
ATOM 1589 C C . SER A 1 224 ? 30.622 -0.523 -31.294 1.00 80.19 224 SER A C 1
ATOM 1591 O O . SER A 1 224 ? 31.628 -0.544 -31.999 1.00 80.19 224 SER A O 1
ATOM 1593 N N . LEU A 1 225 ? 30.618 -0.940 -30.027 1.00 72.81 225 LEU A N 1
ATOM 1594 C CA . LEU A 1 225 ? 31.803 -1.458 -29.333 1.00 72.81 225 LEU A CA 1
ATOM 1595 C C . LEU A 1 225 ? 32.211 -2.870 -29.808 1.00 72.81 225 LEU A C 1
ATOM 1597 O O . LEU A 1 225 ? 33.261 -3.368 -29.414 1.00 72.81 225 LEU A O 1
ATOM 1601 N N . GLY A 1 226 ? 31.387 -3.530 -30.638 1.00 69.56 226 GLY A N 1
ATOM 1602 C CA . GLY A 1 226 ? 31.474 -4.974 -30.891 1.00 69.56 226 GLY A CA 1
ATOM 1603 C C . GLY A 1 226 ? 31.502 -5.443 -32.350 1.00 69.56 226 GLY A C 1
ATOM 1604 O O . GLY A 1 226 ? 31.566 -6.651 -32.562 1.00 69.56 226 GLY A O 1
ATOM 1605 N N . GLY A 1 227 ? 31.478 -4.561 -33.360 1.00 72.00 227 GLY A N 1
ATOM 1606 C CA . GLY A 1 227 ? 31.849 -4.984 -34.724 1.00 72.00 227 GLY A CA 1
ATOM 1607 C C . GLY A 1 227 ? 31.222 -4.244 -35.903 1.00 72.00 227 GLY A C 1
ATOM 1608 O O . GLY A 1 227 ? 31.861 -4.152 -36.952 1.00 72.00 227 GLY A O 1
ATOM 1609 N N . GLN A 1 228 ? 30.008 -3.707 -35.769 1.00 85.75 228 GLN A N 1
ATOM 1610 C CA . GLN A 1 228 ? 29.313 -3.055 -36.883 1.00 85.75 228 GLN A CA 1
ATOM 1611 C C . GLN A 1 228 ? 28.212 -2.111 -36.384 1.00 85.75 228 GLN A C 1
ATOM 1613 O O . GLN A 1 228 ? 27.446 -2.474 -35.491 1.00 85.75 228 GLN A O 1
ATOM 1618 N N . ALA A 1 229 ? 28.106 -0.924 -36.974 1.00 86.69 229 ALA A N 1
ATOM 1619 C CA . ALA A 1 229 ? 26.929 -0.064 -36.902 1.00 86.69 229 ALA A CA 1
ATOM 1620 C C . ALA A 1 229 ? 26.255 -0.071 -38.279 1.00 86.69 229 ALA A C 1
ATOM 1622 O O . ALA A 1 229 ? 26.904 0.210 -39.285 1.00 86.69 229 ALA A O 1
ATOM 1623 N N . GLN A 1 230 ? 24.971 -0.419 -38.347 1.00 85.56 230 GLN A N 1
ATOM 1624 C CA . GLN A 1 230 ? 24.249 -0.541 -39.612 1.00 85.56 230 GLN A CA 1
ATOM 1625 C C . GLN A 1 230 ? 22.952 0.269 -39.588 1.00 85.56 230 GLN A C 1
ATOM 1627 O O . GLN A 1 230 ? 22.139 0.134 -38.679 1.00 85.56 230 GLN A O 1
ATOM 1632 N N . LEU A 1 231 ? 22.736 1.064 -40.633 1.00 84.75 231 LEU A N 1
ATOM 1633 C CA . LEU A 1 231 ? 21.486 1.753 -40.928 1.00 84.75 231 LEU A CA 1
ATOM 1634 C C . LEU A 1 231 ? 20.853 1.078 -42.143 1.00 84.75 231 LEU A C 1
ATOM 1636 O O . LEU A 1 231 ? 21.433 1.099 -43.226 1.00 84.75 231 LEU A O 1
ATOM 1640 N N . THR A 1 232 ? 19.677 0.482 -41.976 1.00 81.25 232 THR A N 1
ATOM 1641 C CA . THR A 1 232 ? 18.939 -0.178 -43.063 1.00 81.25 232 THR A CA 1
ATOM 1642 C C . THR A 1 232 ? 17.608 0.526 -43.279 1.00 81.25 232 THR A C 1
ATOM 1644 O O . THR A 1 232 ? 16.852 0.714 -42.330 1.00 81.25 232 THR A O 1
ATOM 1647 N N . GLY A 1 233 ? 17.290 0.880 -44.523 1.00 80.06 233 GLY A N 1
ATOM 1648 C CA . GLY A 1 233 ? 16.012 1.494 -44.878 1.00 80.06 233 GLY A CA 1
ATOM 1649 C C . GLY A 1 233 ? 15.688 1.305 -46.355 1.00 80.06 233 GLY A C 1
ATOM 1650 O O . GLY A 1 233 ? 16.549 1.494 -47.212 1.00 80.06 233 GLY A O 1
ATOM 1651 N N . GLY A 1 234 ? 14.454 0.891 -46.666 1.00 77.44 234 GLY A N 1
ATOM 1652 C CA . GLY A 1 234 ? 13.991 0.726 -48.052 1.00 77.44 234 GLY A CA 1
ATOM 1653 C C . GLY A 1 234 ? 14.848 -0.227 -48.900 1.00 77.44 234 GLY A C 1
ATOM 1654 O O . GLY A 1 234 ? 15.011 0.002 -50.094 1.00 77.44 234 GLY A O 1
ATOM 1655 N N . GLY A 1 235 ? 15.455 -1.248 -48.281 1.00 78.19 235 GLY A N 1
ATOM 1656 C CA . GLY A 1 235 ? 16.362 -2.198 -48.942 1.00 78.19 235 GLY A CA 1
ATOM 1657 C C . GLY A 1 235 ? 17.798 -1.698 -49.158 1.00 78.19 235 GLY A C 1
ATOM 1658 O O . GLY A 1 235 ? 18.624 -2.457 -49.653 1.00 78.19 235 GLY A O 1
ATOM 1659 N N . SER A 1 236 ? 18.112 -0.458 -48.775 1.00 83.50 236 SER A N 1
ATOM 1660 C CA . SER A 1 236 ? 19.477 0.081 -48.778 1.00 83.50 236 SER A CA 1
ATOM 1661 C C . SER A 1 236 ? 20.106 -0.037 -47.394 1.00 83.50 236 SER A C 1
ATOM 1663 O O . SER A 1 236 ? 19.407 0.107 -46.388 1.00 83.50 236 SER A O 1
ATOM 1665 N N . THR A 1 237 ? 21.418 -0.266 -47.332 1.00 84.94 237 THR A N 1
ATOM 1666 C CA . THR A 1 237 ? 22.160 -0.336 -46.069 1.00 84.94 237 THR A CA 1
ATOM 1667 C C . THR A 1 237 ? 23.399 0.555 -46.084 1.00 84.94 237 THR A C 1
ATOM 1669 O O . THR A 1 237 ? 24.126 0.631 -47.074 1.00 84.94 237 THR A O 1
ATOM 1672 N N . VAL A 1 238 ? 23.647 1.232 -44.966 1.00 87.94 238 VAL A N 1
ATOM 1673 C CA . VAL A 1 238 ? 24.914 1.896 -44.645 1.00 87.94 238 VAL A CA 1
ATOM 1674 C C . VAL A 1 238 ? 25.502 1.157 -43.462 1.00 87.94 238 VAL A C 1
ATOM 1676 O O . VAL A 1 238 ? 24.886 1.097 -42.406 1.00 87.94 238 VAL A O 1
ATOM 1679 N N . THR A 1 239 ? 26.671 0.569 -43.644 1.00 86.81 239 THR A N 1
ATOM 1680 C CA . THR A 1 239 ? 27.358 -0.228 -42.636 1.00 86.81 239 THR A CA 1
ATOM 1681 C C . THR A 1 239 ? 28.699 0.413 -42.331 1.00 86.81 239 THR A C 1
ATOM 1683 O O . THR A 1 239 ? 29.543 0.496 -43.210 1.00 86.81 239 THR A O 1
ATOM 1686 N N . ALA A 1 240 ? 28.921 0.832 -41.093 1.00 86.81 240 ALA A N 1
ATOM 1687 C CA . ALA A 1 240 ? 30.243 1.163 -40.586 1.00 86.81 240 ALA A CA 1
ATOM 1688 C C . ALA A 1 240 ? 30.785 -0.036 -39.800 1.00 86.81 240 ALA A C 1
ATOM 1690 O O . ALA A 1 240 ? 30.128 -0.539 -38.890 1.00 86.81 240 ALA A O 1
ATOM 1691 N N . ARG A 1 241 ? 31.980 -0.505 -40.150 1.00 87.75 241 ARG A N 1
ATOM 1692 C CA . ARG A 1 241 ? 32.712 -1.570 -39.448 1.00 87.75 241 ARG A CA 1
ATOM 1693 C C . ARG A 1 241 ? 34.184 -1.194 -39.341 1.00 87.75 241 ARG A C 1
ATOM 1695 O O . ARG A 1 241 ? 34.616 -0.190 -39.907 1.00 87.75 241 ARG A O 1
ATOM 1702 N N . ALA A 1 242 ? 34.970 -1.999 -38.633 1.00 85.31 242 ALA A N 1
ATOM 1703 C CA . ALA A 1 242 ? 36.402 -1.755 -38.485 1.00 85.31 242 ALA A CA 1
ATOM 1704 C C . ALA A 1 242 ? 37.086 -1.558 -39.857 1.00 85.31 242 ALA A C 1
ATOM 1706 O O . ALA A 1 242 ? 37.156 -2.480 -40.668 1.00 85.31 242 ALA A O 1
ATOM 1707 N N . GLY A 1 243 ? 37.566 -0.337 -40.113 1.00 82.56 243 GLY A N 1
ATOM 1708 C CA . GLY A 1 243 ? 38.306 0.031 -41.324 1.00 82.56 243 GLY A CA 1
ATOM 1709 C C . GLY A 1 243 ? 37.483 0.215 -42.606 1.00 82.56 243 GLY A C 1
ATOM 1710 O O . GLY A 1 243 ? 38.087 0.424 -43.657 1.00 82.56 243 GLY A O 1
ATOM 1711 N N . ALA A 1 244 ? 36.146 0.149 -42.565 1.00 82.12 244 ALA A N 1
ATOM 1712 C CA . ALA A 1 244 ? 35.319 0.293 -43.765 1.00 82.12 244 ALA A CA 1
ATOM 1713 C C . ALA A 1 244 ? 33.943 0.924 -43.497 1.00 82.12 244 ALA A C 1
ATOM 1715 O O . ALA A 1 244 ? 33.329 0.705 -42.453 1.00 82.12 244 ALA A O 1
ATOM 1716 N N . ILE A 1 245 ? 33.438 1.651 -44.499 1.00 86.75 245 ILE A N 1
ATOM 1717 C CA . ILE A 1 245 ? 32.031 2.045 -44.610 1.00 86.75 245 ILE A CA 1
ATOM 1718 C C . ILE A 1 245 ? 31.478 1.385 -45.877 1.00 86.75 245 ILE A C 1
ATOM 1720 O O . ILE A 1 245 ? 31.826 1.788 -46.987 1.00 86.75 245 ILE A O 1
ATOM 1724 N N . ASP A 1 246 ? 30.638 0.365 -45.724 1.00 83.81 246 ASP A N 1
ATOM 1725 C CA . ASP A 1 246 ? 29.953 -0.285 -46.836 1.00 83.81 246 ASP A CA 1
ATOM 1726 C C . ASP A 1 246 ? 28.622 0.423 -47.105 1.00 83.81 246 ASP A C 1
ATOM 1728 O O . ASP A 1 246 ? 27.741 0.503 -46.246 1.00 83.81 246 ASP A O 1
ATOM 1732 N N . LEU A 1 247 ? 28.463 0.928 -48.324 1.00 85.38 247 LEU A N 1
ATOM 1733 C CA . LEU A 1 247 ? 27.248 1.585 -48.791 1.00 85.38 247 LEU A CA 1
ATOM 1734 C C . LEU A 1 247 ? 26.570 0.657 -49.799 1.00 85.38 247 LEU A C 1
ATOM 1736 O O . LEU A 1 247 ? 26.931 0.626 -50.973 1.00 85.38 247 LEU A O 1
ATOM 1740 N N . THR A 1 248 ? 25.603 -0.133 -49.339 1.00 80.81 248 THR A N 1
ATOM 1741 C CA . THR A 1 248 ? 24.874 -1.087 -50.183 1.00 80.81 248 THR A CA 1
ATOM 1742 C C . THR A 1 248 ? 23.550 -0.461 -50.596 1.00 80.81 248 THR A C 1
ATOM 1744 O O . THR A 1 248 ? 22.514 -0.666 -49.967 1.00 80.81 248 THR A O 1
ATOM 1747 N N . ALA A 1 249 ? 23.590 0.357 -51.644 1.00 81.19 249 ALA A N 1
ATOM 1748 C CA . ALA A 1 249 ? 22.413 0.993 -52.224 1.00 81.19 249 ALA A CA 1
ATOM 1749 C C . ALA A 1 249 ? 22.558 1.072 -53.747 1.00 81.19 249 ALA A C 1
ATOM 1751 O O . ALA A 1 249 ? 23.662 1.231 -54.262 1.00 81.19 249 ALA A O 1
ATOM 1752 N N . THR A 1 250 ? 21.442 1.031 -54.482 1.00 81.00 250 THR A N 1
ATOM 1753 C CA . THR A 1 250 ? 21.449 1.218 -55.947 1.00 81.00 250 THR A CA 1
ATOM 1754 C C . THR A 1 250 ? 21.981 2.597 -56.349 1.00 81.00 250 THR A C 1
ATOM 1756 O O . THR A 1 250 ? 22.511 2.765 -57.444 1.00 81.00 250 THR A O 1
ATOM 1759 N N . LYS A 1 251 ? 21.820 3.600 -55.476 1.00 80.69 251 LYS A N 1
ATOM 1760 C CA . LYS A 1 251 ? 22.308 4.969 -55.666 1.00 80.69 251 LYS A CA 1
ATOM 1761 C C . LYS A 1 251 ? 22.831 5.513 -54.342 1.00 80.69 251 LYS A C 1
ATOM 1763 O O . LYS A 1 251 ? 22.141 5.425 -53.331 1.00 80.69 251 LYS A O 1
ATOM 1768 N N . ILE A 1 252 ? 24.010 6.125 -54.374 1.00 81.56 252 ILE A N 1
ATOM 1769 C CA . ILE A 1 252 ? 24.641 6.781 -53.226 1.00 81.56 252 ILE A CA 1
ATOM 1770 C C . ILE A 1 252 ? 24.839 8.250 -53.591 1.00 81.56 252 ILE A C 1
ATOM 1772 O O . ILE A 1 252 ? 25.385 8.556 -54.648 1.00 81.56 252 ILE A O 1
ATOM 1776 N N . TRP A 1 253 ? 24.396 9.153 -52.718 1.00 79.25 253 TRP A N 1
ATOM 1777 C CA . TRP A 1 253 ? 24.552 10.595 -52.892 1.00 79.25 253 TRP A CA 1
ATOM 1778 C C . TRP A 1 253 ? 25.329 11.157 -51.703 1.00 79.25 253 TRP A C 1
ATOM 1780 O O . TRP A 1 253 ? 24.877 11.030 -50.568 1.00 79.25 253 TRP A O 1
ATOM 1790 N N . ALA A 1 254 ? 26.461 11.810 -51.959 1.00 81.25 254 ALA A N 1
ATOM 1791 C CA . ALA A 1 254 ? 27.183 12.600 -50.966 1.00 81.25 254 ALA A CA 1
ATOM 1792 C C . ALA A 1 254 ? 27.053 14.080 -51.343 1.00 81.25 254 ALA A C 1
ATOM 1794 O O . ALA A 1 254 ? 27.463 14.486 -52.430 1.00 81.25 254 ALA A O 1
ATOM 1795 N N . ARG A 1 255 ? 26.436 14.890 -50.478 1.00 76.31 255 ARG A N 1
ATOM 1796 C CA . ARG A 1 255 ? 26.364 16.346 -50.659 1.00 76.31 255 ARG A CA 1
ATOM 1797 C C . ARG A 1 255 ? 27.519 16.980 -49.885 1.00 76.31 255 ARG A C 1
ATOM 1799 O O . ARG A 1 255 ? 27.489 16.963 -48.662 1.00 76.31 255 ARG A O 1
ATOM 1806 N N . GLY A 1 256 ? 28.515 17.513 -50.592 1.00 80.00 256 GLY A N 1
ATOM 1807 C CA . GLY A 1 256 ? 29.715 18.119 -50.002 1.00 80.00 256 GLY A CA 1
ATOM 1808 C C . GLY A 1 256 ? 31.006 17.439 -50.462 1.00 80.00 256 GLY A C 1
ATOM 1809 O O . GLY A 1 256 ? 31.051 16.851 -51.542 1.00 80.00 256 GLY A O 1
ATOM 1810 N N . GLN A 1 257 ? 32.056 17.533 -49.647 1.00 78.62 257 GLN A N 1
ATOM 1811 C CA . GLN A 1 257 ? 33.346 16.896 -49.908 1.00 78.62 257 GLN A CA 1
ATOM 1812 C C . GLN A 1 257 ? 33.333 15.455 -49.389 1.00 78.62 257 GLN A C 1
ATOM 1814 O O . GLN A 1 257 ? 33.096 15.216 -48.207 1.00 78.62 257 GLN A O 1
ATOM 1819 N N . PHE A 1 258 ? 33.599 14.492 -50.273 1.00 82.38 258 PHE A N 1
ATOM 1820 C CA . PHE A 1 258 ? 33.956 13.137 -49.866 1.00 82.38 258 PHE A CA 1
ATOM 1821 C C . PHE A 1 258 ? 35.478 13.062 -49.759 1.00 82.38 258 PHE A C 1
ATOM 1823 O O . PHE A 1 258 ? 36.174 13.007 -50.773 1.00 82.38 258 PHE A O 1
ATOM 1830 N N . GLU A 1 259 ? 35.990 13.105 -48.534 1.00 77.88 259 GLU A N 1
ATOM 1831 C CA . GLU A 1 259 ? 37.417 12.976 -48.262 1.00 77.88 259 GLU A CA 1
ATOM 1832 C C . GLU A 1 259 ? 37.719 11.570 -47.753 1.00 77.88 259 GLU A C 1
ATOM 1834 O O . GLU A 1 259 ? 37.235 11.146 -46.705 1.00 77.88 259 GLU A O 1
ATOM 1839 N N . ALA A 1 260 ? 38.522 10.838 -48.519 1.00 78.81 260 ALA A N 1
ATOM 1840 C CA . ALA A 1 260 ? 39.094 9.575 -48.090 1.00 78.81 260 ALA A CA 1
ATOM 1841 C C . ALA A 1 260 ? 40.588 9.798 -47.856 1.00 78.81 260 ALA A C 1
ATOM 1843 O O . ALA A 1 260 ? 41.328 10.090 -48.790 1.00 78.81 260 ALA A O 1
ATOM 1844 N N . THR A 1 261 ? 41.040 9.631 -46.616 1.00 74.69 261 THR A N 1
ATOM 1845 C CA . THR A 1 261 ? 42.456 9.772 -46.232 1.00 74.69 261 THR A CA 1
ATOM 1846 C C . THR A 1 261 ? 43.307 8.546 -46.598 1.00 74.69 261 THR A C 1
ATOM 1848 O O . THR A 1 261 ? 44.513 8.529 -46.362 1.00 74.69 261 THR A O 1
ATOM 1851 N N . GLY A 1 262 ? 42.693 7.519 -47.199 1.00 77.50 262 GLY A N 1
ATOM 1852 C CA . GLY A 1 262 ? 43.335 6.290 -47.670 1.00 77.50 262 GLY A CA 1
ATOM 1853 C C . GLY A 1 262 ? 43.046 5.985 -49.145 1.00 77.50 262 GLY A C 1
ATOM 1854 O O . GLY A 1 262 ? 42.807 6.872 -49.958 1.00 77.50 262 GLY A O 1
ATOM 1855 N N . VAL A 1 263 ? 43.060 4.701 -49.516 1.00 71.00 263 VAL A N 1
ATOM 1856 C CA . VAL A 1 263 ? 42.812 4.277 -50.905 1.00 71.00 263 VAL A CA 1
ATOM 1857 C C . VAL A 1 263 ? 41.309 4.226 -51.192 1.00 71.00 263 VAL A C 1
ATOM 1859 O O . VAL A 1 263 ? 40.625 3.291 -50.777 1.00 71.00 263 VAL A O 1
ATOM 1862 N N . ALA A 1 264 ? 40.802 5.182 -51.972 1.00 72.75 264 ALA A N 1
ATOM 1863 C CA . ALA A 1 264 ? 39.453 5.117 -52.528 1.00 72.75 264 ALA A CA 1
ATOM 1864 C C . ALA A 1 264 ? 39.422 4.159 -53.732 1.00 72.75 264 ALA A C 1
ATOM 1866 O O . ALA A 1 264 ? 39.892 4.481 -54.824 1.00 72.75 264 ALA A O 1
ATOM 1867 N N . ARG A 1 265 ? 38.873 2.954 -53.541 1.00 69.12 265 ARG A N 1
ATOM 1868 C CA . ARG A 1 265 ? 38.627 2.010 -54.640 1.00 69.12 265 ARG A CA 1
ATOM 1869 C C . ARG A 1 265 ? 37.227 2.243 -55.192 1.00 69.12 265 ARG A C 1
ATOM 1871 O O . ARG A 1 265 ? 36.250 1.980 -54.502 1.00 69.12 265 ARG A O 1
ATOM 1878 N N . VAL A 1 266 ? 37.134 2.674 -56.449 1.00 74.25 266 VAL A N 1
ATOM 1879 C CA . VAL A 1 266 ? 35.862 2.772 -57.181 1.00 74.25 266 VAL A CA 1
ATOM 1880 C C . VAL A 1 266 ? 35.872 1.716 -58.295 1.00 74.25 266 VAL A C 1
ATOM 1882 O O . VAL A 1 266 ? 36.230 2.017 -59.434 1.00 74.25 266 VAL A O 1
ATOM 1885 N N . PRO A 1 267 ? 35.567 0.441 -57.976 1.00 60.12 267 PRO A N 1
ATOM 1886 C CA . PRO A 1 267 ? 35.794 -0.697 -58.877 1.00 60.12 267 PRO A CA 1
ATOM 1887 C C . PRO A 1 267 ? 34.976 -0.638 -60.175 1.00 60.12 267 PRO A C 1
ATOM 1889 O O . PRO A 1 267 ? 35.326 -1.294 -61.150 1.00 60.12 267 PRO A O 1
ATOM 1892 N N . GLN A 1 268 ? 33.919 0.175 -60.205 1.00 62.50 268 GLN A N 1
ATOM 1893 C CA . GLN A 1 268 ? 33.101 0.449 -61.384 1.00 62.50 268 GLN A CA 1
ATOM 1894 C C . GLN A 1 268 ? 32.971 1.957 -61.624 1.00 62.50 268 GLN A C 1
ATOM 1896 O O . GLN A 1 268 ? 31.887 2.456 -61.908 1.00 62.50 268 GLN A O 1
ATOM 1901 N N . LEU A 1 269 ? 34.084 2.695 -61.500 1.00 58.94 269 LEU A N 1
ATOM 1902 C CA . LEU A 1 269 ? 34.110 4.146 -61.723 1.00 58.94 269 LEU A CA 1
ATOM 1903 C C . LEU A 1 269 ? 33.512 4.521 -63.088 1.00 58.94 269 LEU A C 1
ATOM 1905 O O . LEU A 1 269 ? 32.878 5.564 -63.203 1.00 58.94 269 LEU A O 1
ATOM 1909 N N . PHE A 1 270 ? 33.656 3.650 -64.095 1.00 61.88 270 PHE A N 1
ATOM 1910 C CA . PHE A 1 270 ? 33.182 3.901 -65.451 1.00 61.88 270 PHE A CA 1
ATOM 1911 C C . PHE A 1 270 ? 32.651 2.629 -66.126 1.00 61.88 270 PHE A C 1
ATOM 1913 O O . PHE A 1 270 ? 33.402 1.894 -66.763 1.00 61.88 270 PHE A O 1
ATOM 1920 N N . VAL A 1 271 ? 31.340 2.392 -66.036 1.00 51.97 271 VAL A N 1
ATOM 1921 C CA . VAL A 1 271 ? 30.627 1.414 -66.879 1.00 51.97 271 VAL A CA 1
ATOM 1922 C C . VAL A 1 271 ? 29.777 2.178 -67.911 1.00 51.97 271 VAL A C 1
ATOM 1924 O O . VAL A 1 271 ? 28.557 2.151 -67.861 1.00 51.97 271 VAL A O 1
ATOM 1927 N N . GLY A 1 272 ? 30.456 2.905 -68.818 1.00 46.62 272 GLY A N 1
ATOM 1928 C CA . GLY A 1 272 ? 29.906 3.583 -70.015 1.00 46.62 272 GLY A CA 1
ATOM 1929 C C . GLY A 1 272 ? 28.893 4.725 -69.780 1.00 46.62 272 GLY A C 1
ATOM 1930 O O . GLY A 1 272 ? 28.450 4.965 -68.667 1.00 46.62 272 GLY A O 1
ATOM 1931 N N . THR A 1 273 ? 28.473 5.486 -70.795 1.00 46.25 273 THR A N 1
ATOM 1932 C CA . THR A 1 273 ? 29.298 6.204 -71.779 1.00 46.25 273 THR A CA 1
ATOM 1933 C C . THR A 1 273 ? 29.546 7.614 -71.227 1.00 46.25 273 THR A C 1
ATOM 1935 O O . THR A 1 273 ? 28.636 8.440 -71.235 1.00 46.25 273 THR A O 1
ATOM 1938 N N . ALA A 1 274 ? 30.795 7.873 -70.817 1.00 52.00 274 ALA A N 1
ATOM 1939 C CA . ALA A 1 274 ? 31.455 9.170 -70.977 1.00 52.00 274 ALA A CA 1
ATOM 1940 C C . ALA A 1 274 ? 31.373 10.262 -69.868 1.00 52.00 274 ALA A C 1
ATOM 1942 O O . ALA A 1 274 ? 30.844 11.330 -70.135 1.00 52.00 274 ALA A O 1
ATOM 1943 N N . SER A 1 275 ? 31.725 10.073 -68.578 1.00 55.06 275 SER A N 1
ATOM 1944 C CA . SER A 1 275 ? 32.993 9.882 -67.781 1.00 55.06 275 SER A CA 1
ATOM 1945 C C . SER A 1 275 ? 33.977 11.046 -67.515 1.00 55.06 275 SER A C 1
ATOM 1947 O O . SER A 1 275 ? 34.545 11.544 -68.464 1.00 55.06 275 SER A O 1
ATOM 1949 N N . GLU A 1 276 ? 34.316 11.283 -66.219 1.00 52.47 276 GLU A N 1
ATOM 1950 C CA . GLU A 1 276 ? 35.338 12.181 -65.553 1.00 52.47 276 GLU A CA 1
ATOM 1951 C C . GLU A 1 276 ? 34.873 13.601 -65.178 1.00 52.47 276 GLU A C 1
ATOM 1953 O O . GLU A 1 276 ? 34.680 14.414 -66.043 1.00 52.47 276 GLU A O 1
ATOM 1958 N N . VAL A 1 277 ? 34.858 14.033 -63.918 1.00 53.38 277 VAL A N 1
ATOM 1959 C CA . VAL A 1 277 ? 35.056 15.486 -63.706 1.00 53.38 277 VAL A CA 1
ATOM 1960 C C . VAL A 1 277 ? 36.020 15.738 -62.568 1.00 53.38 277 VAL A C 1
ATOM 1962 O O . VAL A 1 277 ? 35.749 15.425 -61.412 1.00 53.38 277 VAL A O 1
ATOM 1965 N N . ALA A 1 278 ? 37.137 16.337 -62.974 1.00 51.59 278 ALA A N 1
ATOM 1966 C CA . ALA A 1 278 ? 38.021 17.220 -62.225 1.00 51.59 278 ALA A CA 1
ATOM 1967 C C . ALA A 1 278 ? 37.650 18.684 -62.559 1.00 51.59 278 ALA A C 1
ATOM 1969 O O . ALA A 1 278 ? 36.959 18.898 -63.548 1.00 51.59 278 ALA A O 1
ATOM 1970 N N . ASN A 1 279 ? 38.145 19.713 -61.850 1.00 46.72 279 ASN A N 1
ATOM 1971 C CA . ASN A 1 279 ? 37.751 21.106 -62.167 1.00 46.72 279 ASN A CA 1
ATOM 1972 C C . ASN A 1 279 ? 37.954 21.502 -63.648 1.00 46.72 279 ASN A C 1
ATOM 1974 O O . ASN A 1 279 ? 37.164 22.293 -64.150 1.00 46.72 279 ASN A O 1
ATOM 1978 N N . ASN A 1 280 ? 38.927 20.907 -64.364 1.00 42.75 280 ASN A N 1
ATOM 1979 C CA . ASN A 1 280 ? 39.219 21.242 -65.767 1.00 42.75 280 ASN A CA 1
ATOM 1980 C C . ASN A 1 280 ? 39.377 20.034 -66.728 1.00 42.75 280 ASN A C 1
ATOM 1982 O O . ASN A 1 280 ? 39.980 20.196 -67.790 1.00 42.75 280 ASN A O 1
ATOM 1986 N N . ARG A 1 281 ? 38.896 18.819 -66.412 1.00 41.84 281 ARG A N 1
ATOM 1987 C CA . ARG A 1 281 ? 38.939 17.710 -67.395 1.00 41.84 281 ARG A CA 1
ATOM 1988 C C . ARG A 1 281 ? 37.861 16.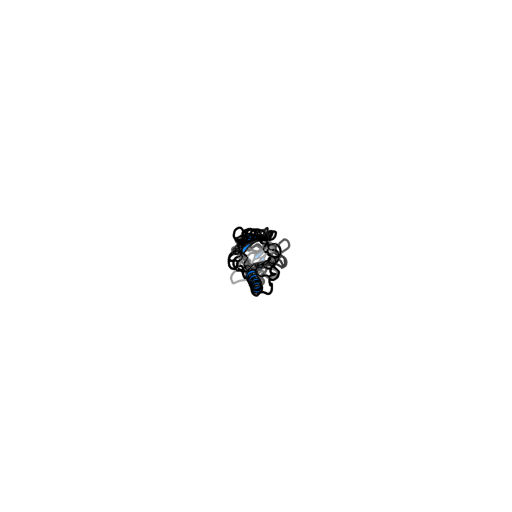653 -67.169 1.00 41.84 281 ARG A C 1
ATOM 1990 O O . ARG A 1 281 ? 37.573 16.361 -66.006 1.00 41.84 281 ARG A O 1
ATOM 1997 N N . LEU A 1 282 ? 37.334 16.122 -68.292 1.00 52.03 282 LEU A N 1
ATOM 1998 C CA . LEU A 1 282 ? 36.496 14.912 -68.430 1.00 52.03 282 LEU A CA 1
ATOM 1999 C C . LEU A 1 282 ? 37.045 13.908 -69.525 1.00 52.03 282 LEU A C 1
ATOM 2001 O O . LEU A 1 282 ? 37.031 14.227 -70.709 1.00 52.03 282 LEU A O 1
ATOM 2005 N N . ARG A 1 283 ? 37.543 12.705 -69.176 1.00 46.78 283 ARG A N 1
ATOM 2006 C CA . ARG A 1 283 ? 38.117 11.632 -69.976 1.00 46.78 283 ARG A CA 1
ATOM 2007 C C . ARG A 1 283 ? 37.341 10.345 -69.762 1.00 46.78 283 ARG A C 1
ATOM 2009 O O . ARG A 1 283 ? 37.173 9.808 -68.666 1.00 46.78 283 ARG A O 1
ATOM 2016 N N . ILE A 1 284 ? 36.991 9.819 -70.918 1.00 53.19 284 ILE A N 1
ATOM 2017 C CA . ILE A 1 284 ? 35.887 8.927 -71.142 1.00 53.19 284 ILE A CA 1
ATOM 2018 C C . ILE A 1 284 ? 36.383 7.573 -71.540 1.00 53.19 284 ILE A C 1
ATOM 2020 O O . ILE A 1 284 ? 37.219 7.428 -72.430 1.00 53.19 284 ILE A O 1
ATOM 2024 N N . ALA A 1 285 ? 35.820 6.585 -70.862 1.00 56.41 285 ALA A N 1
ATOM 2025 C CA . ALA A 1 285 ? 35.957 5.220 -71.272 1.00 56.41 285 ALA A CA 1
ATOM 2026 C C . ALA A 1 285 ? 35.194 5.057 -72.606 1.00 56.41 285 ALA A C 1
ATOM 2028 O O . ALA A 1 285 ? 34.017 5.374 -72.711 1.00 56.41 285 ALA A O 1
ATOM 2029 N N . ALA A 1 286 ? 35.794 4.538 -73.652 1.00 56.53 286 ALA A N 1
ATOM 2030 C CA . ALA A 1 286 ? 36.844 3.554 -73.546 1.00 56.53 286 ALA A CA 1
ATOM 2031 C C . ALA A 1 286 ? 37.625 3.488 -74.853 1.00 56.53 286 ALA A C 1
ATOM 2033 O O . ALA A 1 286 ? 37.359 4.244 -75.776 1.00 56.53 286 ALA A O 1
ATOM 2034 N N . LEU A 1 287 ? 38.532 2.527 -74.962 1.00 52.78 287 LEU A N 1
ATOM 2035 C CA . LEU A 1 287 ? 38.139 1.349 -75.730 1.00 52.78 287 LEU A CA 1
ATOM 2036 C C . LEU A 1 287 ? 38.943 0.142 -75.226 1.00 52.78 287 LEU A C 1
ATOM 2038 O O . LEU A 1 287 ? 40.174 0.169 -75.259 1.00 52.78 287 LEU A O 1
ATOM 2042 N N . PRO A 1 288 ? 38.285 -0.921 -74.747 1.00 58.38 288 PRO A N 1
ATOM 2043 C CA . PRO A 1 288 ? 38.933 -2.214 -74.657 1.00 58.38 288 PRO A CA 1
ATOM 2044 C C . PRO A 1 288 ? 39.134 -2.722 -76.093 1.00 58.38 288 PRO A C 1
ATOM 2046 O O . PRO A 1 288 ? 38.160 -2.962 -76.799 1.00 58.38 288 PRO A O 1
ATOM 2049 N N . ASN A 1 289 ? 40.384 -2.867 -76.541 1.00 51.12 289 ASN A N 1
ATOM 2050 C CA . ASN A 1 289 ? 40.705 -3.634 -77.746 1.00 51.12 289 ASN A CA 1
ATOM 2051 C C . ASN A 1 289 ? 41.437 -4.909 -77.320 1.00 51.12 289 ASN A C 1
ATOM 2053 O O . ASN A 1 289 ? 42.620 -4.897 -76.978 1.00 51.12 289 ASN A O 1
ATOM 2057 N N . THR A 1 290 ? 40.683 -6.000 -77.300 1.00 51.66 290 THR A N 1
ATOM 2058 C CA . THR A 1 290 ? 41.165 -7.365 -77.138 1.00 51.66 290 THR A CA 1
ATOM 2059 C C . THR A 1 290 ? 42.144 -7.732 -78.262 1.00 51.66 290 THR A C 1
ATOM 2061 O O . THR A 1 290 ? 41.744 -7.884 -79.409 1.00 51.66 290 THR A O 1
ATOM 2064 N N . THR A 1 291 ? 43.411 -7.926 -77.873 1.00 51.06 291 THR A N 1
ATOM 2065 C CA . THR A 1 291 ? 44.454 -8.782 -78.485 1.00 51.06 291 THR A CA 1
ATOM 2066 C C . THR A 1 291 ? 44.845 -8.527 -79.955 1.00 51.06 291 THR A C 1
ATOM 2068 O O . THR A 1 291 ? 44.143 -8.932 -80.871 1.00 51.06 291 THR A O 1
ATOM 2071 N N . VAL A 1 292 ? 46.017 -7.898 -80.181 1.00 53.56 292 VAL A N 1
ATOM 2072 C CA . VAL A 1 292 ? 47.315 -8.530 -80.579 1.00 53.56 292 VAL A CA 1
ATOM 2073 C C . VAL A 1 292 ? 48.395 -7.474 -80.986 1.00 53.56 292 VAL A C 1
ATOM 2075 O O . VAL A 1 292 ? 49.569 -7.813 -81.027 1.00 53.56 292 VAL A O 1
ATOM 2078 N N . ALA A 1 293 ? 48.117 -6.172 -81.172 1.00 47.66 293 ALA A N 1
ATOM 2079 C CA . ALA A 1 293 ? 49.167 -5.197 -81.566 1.00 47.66 293 ALA A CA 1
ATOM 2080 C C . ALA A 1 293 ? 49.051 -3.810 -80.897 1.00 47.66 293 ALA A C 1
ATOM 2082 O O . ALA A 1 293 ? 47.954 -3.265 -80.834 1.00 47.66 293 ALA A O 1
ATOM 2083 N N . THR A 1 294 ? 50.196 -3.258 -80.456 1.00 49.84 294 THR A N 1
ATOM 2084 C CA . THR A 1 294 ? 50.489 -1.915 -79.876 1.00 49.84 294 THR A CA 1
ATOM 2085 C C . THR A 1 294 ? 49.319 -0.910 -79.767 1.00 49.84 294 THR A C 1
ATOM 2087 O O . THR A 1 294 ? 48.655 -0.598 -80.743 1.00 49.84 294 THR A O 1
ATOM 2090 N N . ALA A 1 295 ? 49.048 -0.346 -78.581 1.00 53.41 295 ALA A N 1
ATOM 2091 C CA . ALA A 1 295 ? 47.941 0.604 -78.405 1.00 53.41 295 ALA A CA 1
ATOM 2092 C C . ALA A 1 295 ? 48.098 1.855 -79.291 1.00 53.41 295 ALA A C 1
ATOM 2094 O O . ALA A 1 295 ? 49.120 2.535 -79.277 1.00 53.41 295 ALA A O 1
ATOM 2095 N N . ASN A 1 296 ? 47.039 2.125 -80.059 1.00 52.09 296 ASN A N 1
ATOM 2096 C CA . ASN A 1 296 ? 46.931 3.078 -81.168 1.00 52.09 296 ASN A CA 1
ATOM 2097 C C . ASN A 1 296 ? 46.568 4.493 -80.750 1.00 52.09 296 ASN A C 1
ATOM 2099 O O . ASN A 1 296 ? 45.800 5.152 -81.445 1.00 52.09 296 ASN A O 1
ATOM 2103 N N . VAL A 1 297 ? 47.042 4.935 -79.584 1.00 58.44 297 VAL A N 1
ATOM 2104 C CA . VAL A 1 297 ? 46.365 6.056 -78.942 1.00 58.44 297 VAL A CA 1
ATOM 2105 C C . VAL A 1 297 ? 47.277 6.909 -78.029 1.00 58.44 297 VAL A C 1
ATOM 2107 O O . VAL A 1 297 ? 47.741 6.447 -76.996 1.00 58.44 297 VAL A O 1
ATOM 2110 N N . HIS A 1 298 ? 47.452 8.179 -78.397 1.00 56.31 298 HIS A N 1
ATOM 2111 C CA . HIS A 1 298 ? 48.301 9.290 -77.927 1.00 56.31 298 HIS A CA 1
ATOM 2112 C C . HIS A 1 298 ? 47.458 10.551 -77.943 1.00 56.31 298 HIS A C 1
ATOM 2114 O O . HIS A 1 298 ? 46.630 10.699 -78.803 1.00 56.31 298 HIS A O 1
ATOM 2120 N N . VAL A 1 299 ? 47.648 11.507 -77.060 1.00 58.91 299 VAL A N 1
ATOM 2121 C CA . VAL A 1 299 ? 46.806 12.713 -77.064 1.00 58.91 299 VAL A CA 1
ATOM 2122 C C . VAL A 1 299 ? 47.502 13.846 -77.801 1.00 58.91 299 VAL A C 1
ATOM 2124 O O . VAL A 1 299 ? 48.657 14.127 -77.488 1.00 58.91 299 VAL A O 1
ATOM 2127 N N . ASP A 1 300 ? 46.844 14.478 -78.774 1.00 53.09 300 ASP A N 1
ATOM 2128 C CA . ASP A 1 300 ? 47.369 15.630 -79.510 1.00 53.09 300 ASP A CA 1
ATOM 2129 C C . ASP A 1 300 ? 47.158 16.928 -78.736 1.00 53.09 300 ASP A C 1
ATOM 2131 O O . ASP A 1 300 ? 46.497 16.956 -77.692 1.00 53.09 300 ASP A O 1
ATOM 2135 N N . SER A 1 301 ? 47.755 18.016 -79.233 1.00 54.72 301 SER A N 1
ATOM 2136 C CA . SER A 1 301 ? 47.751 19.314 -78.552 1.00 54.72 301 SER A CA 1
ATOM 2137 C C . SER A 1 301 ? 46.358 19.937 -78.396 1.00 54.72 301 SER A C 1
ATOM 2139 O O . SER A 1 301 ? 46.237 20.937 -77.695 1.00 54.72 301 SER A O 1
ATOM 2141 N N . ASN A 1 302 ? 45.314 19.343 -78.985 1.00 48.47 302 ASN A N 1
ATOM 2142 C CA . ASN A 1 302 ? 43.913 19.726 -78.806 1.00 48.47 302 ASN A CA 1
ATOM 2143 C C . ASN A 1 302 ? 43.138 18.762 -77.879 1.00 48.47 302 ASN A C 1
ATOM 2145 O O . ASN A 1 302 ? 41.928 18.910 -77.721 1.00 48.47 302 ASN A O 1
ATOM 2149 N N . GLY A 1 303 ? 43.799 17.778 -77.255 1.00 56.66 303 GLY A N 1
ATOM 2150 C CA . GLY A 1 303 ? 43.164 16.771 -76.398 1.00 56.66 303 GLY A CA 1
ATOM 2151 C C . GLY A 1 303 ? 42.676 15.518 -77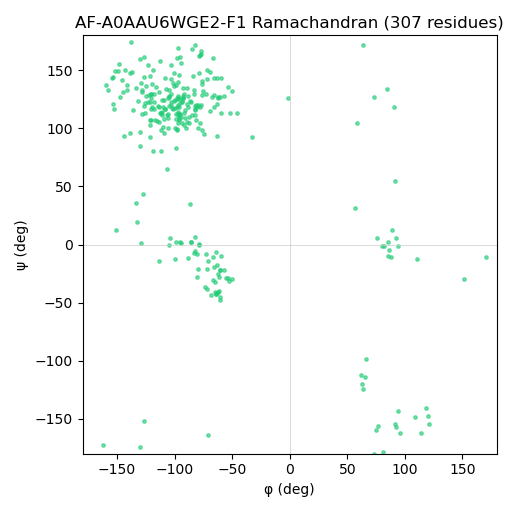.141 1.00 56.66 303 GLY A C 1
ATOM 2152 O O . GLY A 1 303 ? 41.945 14.721 -76.546 1.00 56.66 303 GLY A O 1
ATOM 2153 N N . ILE A 1 304 ? 43.071 15.316 -78.410 1.00 52.38 304 ILE A N 1
ATOM 2154 C CA . ILE A 1 304 ? 42.577 14.228 -79.271 1.00 52.38 304 ILE A CA 1
ATOM 2155 C C . ILE A 1 304 ? 43.493 13.009 -79.209 1.00 52.38 304 ILE A C 1
ATOM 2157 O O . ILE A 1 304 ? 44.670 13.066 -79.519 1.00 52.38 304 ILE A O 1
ATOM 2161 N N . PHE A 1 305 ? 42.936 11.866 -78.853 1.00 65.75 305 PHE A N 1
ATOM 2162 C CA . PHE A 1 305 ? 43.617 10.575 -78.769 1.00 65.75 305 PHE A CA 1
ATOM 2163 C C . PHE A 1 305 ? 43.951 9.976 -80.209 1.00 65.75 305 PHE A C 1
ATOM 2165 O O . PHE A 1 305 ? 43.035 9.900 -81.016 1.00 65.75 305 PHE A O 1
ATOM 2172 N N . TYR A 1 306 ? 45.191 9.531 -80.562 1.00 55.44 306 TYR A N 1
ATOM 2173 C CA . TYR A 1 306 ? 45.813 9.188 -81.893 1.00 55.44 306 TYR A CA 1
ATOM 2174 C C . TYR A 1 306 ? 46.984 8.138 -81.826 1.00 55.44 306 TYR A C 1
ATOM 2176 O O . TYR A 1 306 ? 47.754 8.203 -80.900 1.00 55.44 306 TYR A O 1
ATOM 2184 N N . ARG A 1 307 ? 47.274 7.177 -82.732 1.00 50.94 307 ARG A N 1
ATOM 2185 C CA . ARG A 1 307 ? 48.474 6.252 -82.579 1.00 50.94 307 ARG A CA 1
ATOM 2186 C C . ARG A 1 307 ? 49.744 6.887 -83.103 1.00 50.94 307 ARG A C 1
ATOM 2188 O O . ARG A 1 307 ? 49.703 7.495 -84.164 1.00 50.94 307 ARG A O 1
ATOM 2195 N N . VAL A 1 308 ? 50.875 6.609 -82.458 1.00 55.12 308 VAL A N 1
ATOM 2196 C CA . VAL A 1 308 ? 52.200 6.683 -83.089 1.00 55.12 308 VAL A CA 1
ATOM 2197 C C . VAL A 1 308 ? 52.464 5.390 -83.865 1.00 55.12 308 VAL A C 1
ATOM 2199 O O . VAL A 1 308 ? 52.436 4.304 -83.280 1.00 55.12 308 VAL A O 1
ATOM 2202 N N . GLN A 1 309 ? 52.657 5.508 -85.184 1.00 55.50 309 GLN A N 1
ATOM 2203 C CA . GLN A 1 309 ? 53.292 4.465 -86.001 1.00 55.50 309 GLN A CA 1
ATOM 2204 C C . GLN A 1 309 ? 54.788 4.405 -85.707 1.00 55.50 309 GLN A C 1
ATOM 2206 O O . GLN A 1 309 ? 55.395 5.490 -85.568 1.00 55.50 309 GLN A O 1
#